Protein AF-A0A2R4SZ05-F1 (afdb_monomer)

Nearest PDB structures (foldseek):
  7f0z-assembly1_A  TM=4.004E-01  e=3.910E+00  Aspergillus novofumigatus
  5c0w-assembly1_C  TM=3.500E-01  e=2.616E+00  Saccharomyces cerevisiae S288C

Mean predicted aligned error: 3.42 Å

Structure (mmCIF, N/CA/C/O backbone):
data_AF-A0A2R4SZ05-F1
#
_entry.id   AF-A0A2R4SZ05-F1
#
loop_
_atom_site.group_PDB
_atom_site.id
_atom_site.type_symbol
_atom_site.label_atom_id
_atom_site.label_alt_id
_atom_site.label_comp_id
_atom_site.label_asym_id
_atom_site.label_entity_id
_atom_site.label_seq_id
_atom_site.pdbx_PDB_ins_code
_atom_site.Cartn_x
_atom_site.Cartn_y
_atom_site.Cartn_z
_atom_site.occupancy
_atom_site.B_iso_or_equiv
_atom_site.auth_seq_id
_atom_site.auth_comp_id
_atom_site.auth_asym_id
_atom_site.auth_atom_id
_atom_site.pdbx_PDB_model_num
ATOM 1 N N . MET A 1 1 ? -9.174 -6.049 -8.338 1.00 91.00 1 MET A N 1
ATOM 2 C CA . MET A 1 1 ? -8.042 -5.415 -9.053 1.00 91.00 1 MET A CA 1
ATOM 3 C C . MET A 1 1 ? -7.602 -6.321 -10.188 1.00 91.00 1 MET A C 1
ATOM 5 O O . MET A 1 1 ? -7.860 -7.514 -10.107 1.00 91.00 1 MET A O 1
ATOM 9 N N . ASN A 1 2 ? -6.962 -5.788 -11.232 1.00 93.12 2 ASN A N 1
ATOM 10 C CA . ASN A 1 2 ? -6.436 -6.621 -12.318 1.00 93.12 2 ASN A CA 1
ATOM 11 C C . ASN A 1 2 ? -5.048 -7.162 -11.928 1.00 93.12 2 ASN A C 1
ATOM 13 O O . ASN A 1 2 ? -4.038 -6.496 -12.149 1.00 93.12 2 ASN A O 1
ATOM 17 N N . GLY A 1 3 ? -5.025 -8.331 -11.285 1.00 94.38 3 GLY A N 1
ATOM 18 C CA . GLY A 1 3 ? -3.802 -8.963 -10.794 1.00 94.38 3 GLY A CA 1
ATOM 19 C C . GLY A 1 3 ? -2.952 -9.597 -11.895 1.00 94.38 3 GLY A C 1
ATOM 20 O O . GLY A 1 3 ? -1.743 -9.683 -11.736 1.00 94.38 3 GLY A O 1
ATOM 21 N N . GLU A 1 4 ? -3.551 -9.955 -13.030 1.00 93.94 4 GLU A N 1
ATOM 22 C CA . GLU A 1 4 ? -2.824 -10.410 -14.222 1.00 93.94 4 GLU A CA 1
ATOM 23 C C . GLU A 1 4 ? -1.960 -9.288 -14.819 1.00 93.94 4 GLU A C 1
ATOM 25 O O . GLU A 1 4 ? -0.782 -9.479 -15.112 1.00 93.94 4 GLU A O 1
ATOM 30 N N . LYS A 1 5 ? -2.523 -8.080 -14.953 1.00 94.00 5 LYS A N 1
ATOM 31 C CA . LYS A 1 5 ? -1.807 -6.919 -15.504 1.00 94.00 5 LYS A CA 1
ATOM 32 C C . LYS A 1 5 ? -0.838 -6.287 -14.503 1.00 94.00 5 LYS A C 1
ATOM 34 O O . LYS A 1 5 ? 0.198 -5.751 -14.901 1.00 94.00 5 LYS A O 1
ATOM 39 N N . PHE A 1 6 ? -1.174 -6.333 -13.214 1.00 95.88 6 PHE A N 1
ATOM 40 C CA . PHE A 1 6 ? -0.386 -5.728 -12.137 1.00 95.88 6 PHE A CA 1
ATOM 41 C C . PHE A 1 6 ? 0.009 -6.761 -11.068 1.00 95.88 6 PHE A C 1
ATOM 43 O O . PHE A 1 6 ? -0.393 -6.642 -9.902 1.00 95.88 6 PHE A O 1
ATOM 50 N N . PRO A 1 7 ? 0.792 -7.790 -11.448 1.00 96.00 7 PRO A N 1
ATOM 51 C CA . PRO A 1 7 ? 1.072 -8.928 -10.580 1.00 96.00 7 PRO A CA 1
ATOM 52 C C . PRO A 1 7 ? 1.919 -8.550 -9.369 1.00 96.00 7 PRO A C 1
ATOM 54 O O . PRO A 1 7 ? 1.814 -9.194 -8.334 1.00 96.00 7 PRO A O 1
ATOM 57 N N . GLY A 1 8 ? 2.713 -7.478 -9.440 1.00 96.75 8 GLY A N 1
ATOM 58 C CA . GLY A 1 8 ? 3.512 -7.029 -8.304 1.00 96.75 8 GLY A CA 1
ATOM 59 C C . GLY A 1 8 ? 2.683 -6.468 -7.149 1.00 96.75 8 GLY A C 1
ATOM 60 O O . GLY A 1 8 ? 2.926 -6.810 -5.992 1.00 96.75 8 GLY A O 1
ATOM 61 N N . ALA A 1 9 ? 1.672 -5.651 -7.459 1.00 97.31 9 ALA A N 1
ATOM 62 C CA . ALA A 1 9 ? 0.727 -5.157 -6.458 1.00 97.31 9 ALA A CA 1
ATOM 63 C C . ALA A 1 9 ? -0.150 -6.299 -5.910 1.00 97.31 9 ALA A C 1
ATOM 65 O O . ALA A 1 9 ? -0.395 -6.383 -4.707 1.00 97.31 9 ALA A O 1
ATOM 66 N N . ALA A 1 10 ? -0.564 -7.232 -6.775 1.00 97.69 10 ALA A N 1
ATOM 67 C CA . ALA A 1 10 ? -1.317 -8.409 -6.349 1.00 97.69 10 ALA A CA 1
ATOM 68 C C . ALA A 1 10 ? -0.495 -9.338 -5.438 1.00 97.69 10 ALA A C 1
ATOM 70 O O . ALA A 1 10 ? -1.004 -9.773 -4.406 1.00 97.69 10 ALA A O 1
ATOM 71 N N . ALA A 1 11 ? 0.781 -9.577 -5.754 1.00 98.00 11 ALA A N 1
ATOM 72 C CA . ALA A 1 11 ? 1.688 -10.370 -4.929 1.00 98.00 11 ALA A CA 1
ATOM 73 C C . ALA A 1 11 ? 1.876 -9.765 -3.532 1.00 98.00 11 ALA A C 1
ATOM 75 O O . ALA A 1 11 ? 1.951 -10.505 -2.552 1.00 98.00 11 ALA A O 1
ATOM 76 N N . HIS A 1 12 ? 1.913 -8.431 -3.417 1.00 98.25 12 HIS A N 1
ATOM 77 C CA . HIS A 1 12 ? 2.008 -7.749 -2.121 1.00 98.25 12 HIS A CA 1
ATOM 78 C C . HIS A 1 12 ? 0.798 -8.044 -1.231 1.00 98.25 12 HIS A C 1
ATOM 80 O O . HIS A 1 12 ? 0.953 -8.456 -0.083 1.00 98.25 12 HIS A O 1
ATOM 86 N N . ILE A 1 13 ? -0.411 -7.930 -1.782 1.00 97.81 13 ILE A N 1
ATOM 87 C CA . ILE A 1 13 ? -1.650 -8.253 -1.062 1.00 97.81 13 ILE A CA 1
ATOM 88 C C . ILE A 1 13 ? -1.732 -9.753 -0.755 1.00 97.81 13 ILE A C 1
ATOM 90 O O . ILE A 1 13 ? -2.092 -10.143 0.356 1.00 97.81 13 ILE A O 1
ATOM 94 N N . TRP A 1 14 ? -1.347 -10.606 -1.708 1.00 97.50 14 TRP A N 1
ATOM 95 C CA . TRP A 1 14 ? -1.318 -12.053 -1.509 1.00 97.50 14 TRP A CA 1
ATOM 96 C C . TRP A 1 14 ? -0.380 -12.452 -0.366 1.00 97.50 14 TRP A C 1
ATOM 98 O O . TRP A 1 14 ? -0.763 -13.279 0.463 1.00 97.50 14 TRP A O 1
ATOM 108 N N . LEU A 1 15 ? 0.809 -11.844 -0.281 1.00 97.81 15 LEU A N 1
ATOM 109 C CA . LEU A 1 15 ? 1.754 -12.057 0.816 1.00 97.81 15 LEU A CA 1
ATOM 110 C C . LEU A 1 15 ? 1.116 -11.689 2.158 1.00 97.81 15 LEU A C 1
ATOM 112 O O . LEU A 1 15 ? 1.226 -12.454 3.116 1.00 97.81 15 LEU A O 1
ATOM 116 N N . MET A 1 16 ? 0.396 -10.569 2.225 1.00 98.06 16 MET A N 1
ATOM 117 C CA . MET A 1 16 ? -0.294 -10.179 3.453 1.00 98.06 16 MET A CA 1
ATOM 118 C C . MET A 1 16 ? -1.350 -11.208 3.862 1.00 98.06 16 MET A C 1
ATOM 120 O O . MET A 1 16 ? -1.372 -11.629 5.015 1.00 98.06 16 MET A O 1
ATOM 124 N N . TRP A 1 17 ? -2.178 -11.686 2.935 1.00 97.00 17 TRP A N 1
ATOM 125 C CA . TRP A 1 17 ? -3.199 -12.687 3.261 1.00 97.00 17 TRP A CA 1
ATOM 126 C C . TRP A 1 17 ? -2.628 -14.054 3.636 1.00 97.00 17 TRP A C 1
ATOM 128 O O . TRP A 1 17 ? -3.115 -14.673 4.575 1.00 97.00 17 TRP A O 1
ATOM 138 N N . ASN A 1 18 ? -1.616 -14.538 2.915 1.00 95.62 18 ASN A N 1
ATOM 139 C CA . ASN A 1 18 ? -1.196 -15.941 3.003 1.00 95.62 18 ASN A CA 1
ATOM 140 C C . ASN A 1 18 ? 0.024 -16.157 3.897 1.00 95.62 18 ASN A C 1
ATOM 142 O O . ASN A 1 18 ? 0.171 -17.228 4.480 1.00 95.62 18 ASN A O 1
ATOM 146 N N . LYS A 1 19 ? 0.915 -15.165 4.004 1.00 95.69 19 LYS A N 1
ATOM 147 C CA . LYS A 1 19 ? 2.105 -15.248 4.859 1.00 95.69 19 LYS A CA 1
ATOM 148 C C . LYS A 1 19 ? 1.927 -14.520 6.180 1.00 95.69 19 LYS A C 1
ATOM 150 O O . LYS A 1 19 ? 2.267 -15.093 7.206 1.00 95.69 19 LYS A O 1
ATOM 155 N N . ALA A 1 20 ? 1.375 -13.309 6.160 1.00 96.50 20 ALA A N 1
ATOM 156 C CA . ALA A 1 20 ? 1.124 -12.537 7.381 1.00 96.50 20 ALA A CA 1
ATOM 157 C C . ALA A 1 20 ? -0.226 -12.864 8.047 1.00 96.50 20 ALA A C 1
ATOM 159 O O . ALA A 1 20 ? -0.588 -12.237 9.037 1.00 96.50 20 ALA A O 1
ATOM 160 N N . ASN A 1 21 ? -1.000 -13.802 7.481 1.00 95.50 21 ASN A N 1
ATOM 161 C CA . ASN A 1 21 ? -2.351 -14.153 7.933 1.00 95.50 21 ASN A CA 1
ATOM 162 C C . ASN A 1 21 ? -3.245 -12.915 8.161 1.00 95.50 21 ASN A C 1
ATOM 164 O O . ASN A 1 21 ? -4.044 -12.854 9.098 1.00 95.50 21 ASN A O 1
ATOM 168 N N . PHE A 1 22 ? -3.068 -11.885 7.329 1.00 96.25 22 PHE A N 1
ATOM 169 C CA . PHE A 1 22 ? -3.759 -10.619 7.497 1.00 96.25 22 PHE A CA 1
ATOM 170 C C . PHE A 1 22 ? -5.248 -10.819 7.199 1.00 96.25 22 PHE A C 1
ATOM 172 O O . PHE A 1 22 ? -5.601 -11.191 6.075 1.00 96.25 22 PHE A O 1
ATOM 179 N N . PRO A 1 23 ? -6.151 -10.566 8.161 1.00 95.44 23 PRO A N 1
ATOM 180 C CA . PRO A 1 23 ? -7.503 -11.092 8.068 1.00 95.44 23 PRO A CA 1
ATOM 181 C C . PRO A 1 23 ? -8.409 -10.266 7.157 1.00 95.44 23 PRO A C 1
ATOM 183 O O . PRO A 1 23 ? -9.526 -10.696 6.910 1.00 95.44 23 PRO A O 1
ATOM 186 N N . TYR A 1 24 ? -7.992 -9.094 6.672 1.00 97.31 24 TYR A N 1
ATOM 187 C CA . TYR A 1 24 ? -8.892 -8.166 5.985 1.00 97.31 24 TYR A CA 1
ATOM 188 C C . TYR A 1 24 ? -8.734 -8.143 4.460 1.00 97.31 24 TYR A C 1
ATOM 190 O O . TYR A 1 24 ? -7.635 -8.255 3.921 1.00 97.31 24 TYR A O 1
ATOM 198 N N . GLY A 1 25 ? -9.845 -7.934 3.757 1.00 95.88 25 GLY A N 1
ATOM 199 C CA . GLY A 1 25 ? -9.920 -7.739 2.309 1.00 95.88 25 GLY A CA 1
ATOM 200 C C . GLY A 1 25 ? -10.029 -9.022 1.486 1.00 95.88 25 GLY A C 1
ATOM 201 O O . GLY A 1 25 ? -10.395 -8.933 0.316 1.00 95.88 25 GLY A O 1
ATOM 202 N N . ASN A 1 26 ? -9.790 -10.201 2.072 1.00 95.06 26 ASN A N 1
ATOM 203 C CA . ASN A 1 26 ? -9.899 -11.489 1.382 1.00 95.06 26 ASN A CA 1
ATOM 204 C C . ASN A 1 26 ? -11.282 -12.131 1.568 1.00 95.06 26 ASN A C 1
ATOM 206 O O . ASN A 1 26 ? -11.579 -12.670 2.634 1.00 95.06 26 ASN A O 1
ATOM 210 N N . LYS A 1 27 ? -12.100 -12.168 0.509 1.00 92.25 27 LYS A N 1
ATOM 211 C CA . LYS A 1 27 ? -13.442 -12.783 0.553 1.00 92.25 27 LYS A CA 1
ATOM 212 C C . LYS A 1 27 ? -13.407 -14.278 0.910 1.00 92.25 27 LYS A C 1
ATOM 214 O O . LYS A 1 27 ? -14.388 -14.816 1.417 1.00 92.25 27 LYS A O 1
ATOM 219 N N . LYS A 1 28 ? -12.288 -14.962 0.655 1.00 87.50 28 LYS A N 1
ATOM 220 C CA . LYS A 1 28 ? -12.090 -16.384 0.963 1.00 87.50 28 LYS A CA 1
ATOM 221 C C . LYS A 1 28 ? -11.502 -16.549 2.368 1.00 87.50 28 LYS A C 1
ATOM 223 O O . LYS A 1 28 ? -10.315 -16.817 2.514 1.00 87.50 28 LYS A O 1
ATOM 228 N N . GLY A 1 29 ? -12.344 -16.391 3.388 1.00 79.31 29 GLY A N 1
ATOM 229 C CA . GLY A 1 29 ? -11.991 -16.693 4.784 1.00 79.31 29 GLY A CA 1
ATOM 230 C C . GLY A 1 29 ? -11.478 -15.514 5.616 1.00 79.31 29 GLY A C 1
ATOM 231 O O . GLY A 1 29 ? -11.027 -15.726 6.737 1.00 79.31 29 GLY A O 1
ATOM 232 N N . GLY A 1 30 ? -11.550 -14.288 5.093 1.00 91.75 30 GLY A N 1
ATOM 233 C CA . GLY A 1 30 ? -11.226 -13.067 5.827 1.00 91.75 30 GLY A CA 1
ATOM 234 C C . GLY A 1 30 ? -12.452 -12.278 6.297 1.00 91.75 30 GLY A C 1
ATOM 235 O O . GLY A 1 30 ? -13.586 -12.755 6.308 1.00 91.75 30 GLY A O 1
ATOM 236 N N . LYS A 1 31 ? -12.193 -11.028 6.665 1.00 96.62 31 LYS A N 1
ATOM 237 C CA . LYS A 1 31 ? -13.124 -9.950 7.003 1.00 96.62 31 LYS A CA 1
ATOM 238 C C . LYS A 1 31 ? -13.046 -8.871 5.915 1.00 96.62 31 LYS A C 1
ATOM 240 O O . LYS A 1 31 ? -11.990 -8.729 5.293 1.00 96.62 31 LYS A O 1
ATOM 245 N N . PRO A 1 32 ? -14.111 -8.110 5.648 1.00 97.50 32 PRO A N 1
ATOM 246 C CA . PRO A 1 32 ? -14.054 -7.048 4.649 1.00 97.50 32 PRO A CA 1
ATOM 247 C C . PRO A 1 32 ? -13.112 -5.922 5.086 1.00 97.50 32 PRO A C 1
ATOM 249 O O . PRO A 1 32 ? -12.825 -5.754 6.269 1.00 97.50 32 PRO A O 1
ATOM 252 N N . LEU A 1 33 ? -12.621 -5.146 4.123 1.00 97.69 33 LEU A N 1
ATOM 253 C CA . LEU A 1 33 ? -12.103 -3.811 4.414 1.00 97.69 33 LEU A CA 1
ATOM 254 C C . LEU A 1 33 ? -13.285 -2.857 4.544 1.00 97.69 33 LEU A C 1
ATOM 256 O O . LEU A 1 33 ? -14.237 -2.968 3.784 1.00 97.69 33 LEU A O 1
ATOM 260 N N . THR A 1 34 ? -13.184 -1.878 5.429 1.00 97.19 34 THR A N 1
ATOM 261 C CA . THR A 1 34 ? -14.238 -0.887 5.649 1.00 97.19 34 THR A CA 1
ATOM 262 C C . THR A 1 34 ? -13.808 0.442 5.048 1.00 97.19 34 THR A C 1
ATOM 264 O O . THR A 1 34 ? -12.706 0.935 5.3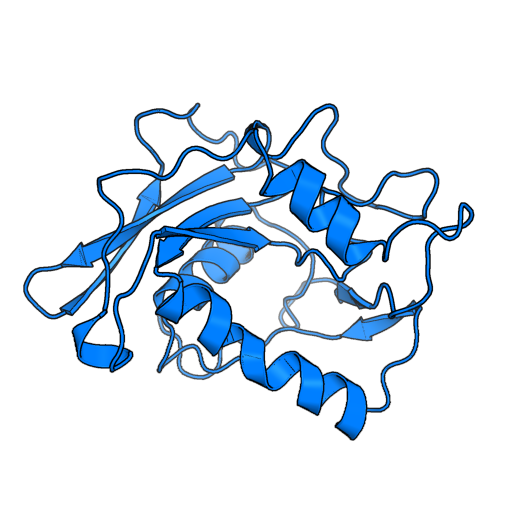17 1.00 97.19 34 THR A O 1
ATOM 267 N N . TYR A 1 35 ? -14.644 1.013 4.187 1.00 96.00 35 TYR A N 1
ATOM 268 C CA . TYR A 1 35 ? -14.341 2.221 3.436 1.00 96.00 35 TYR A CA 1
ATOM 269 C C . TYR A 1 35 ? -14.301 3.445 4.351 1.00 96.00 35 TYR A C 1
ATOM 271 O O . TYR A 1 35 ? -15.284 3.806 4.990 1.00 96.00 35 TYR A O 1
ATOM 279 N N . LEU A 1 36 ? -13.156 4.133 4.372 1.00 92.56 36 LEU A N 1
ATOM 280 C CA . LEU A 1 36 ? -12.953 5.320 5.212 1.00 92.56 36 LEU A CA 1
ATOM 281 C C . LEU A 1 36 ? -13.721 6.552 4.695 1.00 92.56 36 LEU A C 1
ATOM 283 O O . LEU A 1 36 ? -13.861 7.557 5.390 1.00 92.56 36 LEU A O 1
ATOM 287 N N . GLY A 1 37 ? -14.230 6.490 3.461 1.00 87.94 37 GLY A N 1
ATOM 288 C CA . GLY A 1 37 ? -14.924 7.605 2.836 1.00 87.94 37 GLY A CA 1
ATOM 289 C C . GLY A 1 37 ? -13.987 8.703 2.330 1.00 87.94 37 GLY A C 1
ATOM 290 O O . GLY A 1 37 ? -12.764 8.588 2.297 1.00 87.94 37 GLY A O 1
ATOM 291 N N . ASN A 1 38 ? -14.585 9.808 1.888 1.00 79.56 38 ASN A N 1
ATOM 292 C CA . ASN A 1 38 ? -13.862 11.007 1.451 1.00 79.56 38 ASN A CA 1
ATOM 293 C C . ASN A 1 38 ? -14.105 12.214 2.374 1.00 79.56 38 ASN A C 1
ATOM 295 O O . ASN A 1 38 ? -13.745 13.332 1.992 1.00 79.56 38 ASN A O 1
ATOM 299 N N . LYS A 1 39 ? -14.723 12.012 3.549 1.00 71.50 39 LYS A N 1
ATOM 300 C CA . LYS A 1 39 ? -14.945 13.093 4.519 1.00 71.50 39 LYS A CA 1
ATOM 301 C C . LYS A 1 39 ? -13.604 13.617 5.023 1.00 71.50 39 LYS A C 1
ATOM 303 O O . LYS A 1 39 ? -12.645 12.861 5.127 1.00 71.50 39 LYS A O 1
ATOM 308 N N . MET A 1 40 ? -13.532 14.918 5.280 1.00 71.62 40 MET A N 1
ATOM 309 C CA . MET A 1 40 ? -12.360 15.520 5.913 1.00 71.62 40 MET A CA 1
ATOM 310 C C . MET A 1 40 ? -12.254 15.034 7.361 1.00 71.62 40 MET A C 1
ATOM 312 O O . MET A 1 40 ? -13.266 14.674 7.965 1.00 71.62 40 MET A O 1
ATOM 316 N N . ASN A 1 41 ? -11.042 15.036 7.912 1.00 66.75 41 ASN A N 1
ATOM 317 C CA . ASN A 1 41 ? -10.855 14.844 9.346 1.00 66.75 41 ASN A CA 1
ATOM 318 C C . ASN A 1 41 ? -11.601 15.915 10.150 1.00 66.75 41 ASN A C 1
ATOM 320 O O . ASN A 1 41 ? -11.975 16.960 9.616 1.00 66.75 41 ASN A O 1
ATOM 324 N N . LEU A 1 42 ? -11.772 15.664 11.450 1.00 64.81 42 LEU A N 1
ATOM 325 C CA . LEU A 1 42 ? -12.455 16.576 12.375 1.00 64.81 42 LEU A CA 1
ATOM 326 C C . LEU A 1 42 ? -11.837 17.986 12.406 1.00 64.81 42 LEU A C 1
ATOM 328 O O . LEU A 1 42 ? -12.552 18.952 12.644 1.00 64.81 42 LEU A O 1
ATOM 332 N N . ASP A 1 43 ? -10.536 18.110 12.134 1.00 70.44 43 ASP A N 1
ATOM 333 C CA . ASP A 1 43 ? -9.824 19.392 12.064 1.00 70.44 43 ASP A CA 1
ATOM 334 C C . ASP A 1 43 ? -10.002 20.130 10.719 1.00 70.44 43 ASP A C 1
ATOM 336 O O . ASP A 1 43 ? -9.558 21.266 10.566 1.00 70.44 43 ASP A O 1
ATOM 340 N N . GLY A 1 44 ? -10.633 19.491 9.728 1.00 68.75 44 GLY A N 1
ATOM 341 C CA . GLY A 1 44 ? -10.899 20.044 8.403 1.00 68.75 44 GLY A CA 1
ATOM 342 C C . GLY A 1 44 ? -9.669 20.242 7.511 1.00 68.75 44 GLY A C 1
ATOM 343 O O . GLY A 1 44 ? -9.821 20.749 6.400 1.00 68.75 44 GLY A O 1
ATOM 344 N N . THR A 1 45 ? -8.462 19.852 7.935 1.00 74.50 45 THR A N 1
ATOM 345 C CA . THR A 1 45 ? -7.226 20.235 7.225 1.00 74.50 45 THR A CA 1
ATOM 346 C C . THR A 1 45 ? -6.846 19.253 6.123 1.00 74.50 45 THR A C 1
ATOM 348 O O . THR A 1 45 ? -6.333 19.645 5.070 1.00 74.50 45 THR A O 1
ATOM 351 N N . LYS A 1 46 ? -7.103 17.958 6.338 1.00 79.25 46 LYS A N 1
ATOM 352 C CA . LYS A 1 46 ? -6.731 16.880 5.415 1.00 79.25 46 LYS A CA 1
ATOM 353 C C . LYS A 1 46 ? -7.818 15.818 5.323 1.00 79.25 46 LYS A C 1
ATOM 355 O O . LYS A 1 46 ? -8.639 15.633 6.219 1.00 79.25 46 LYS A O 1
ATOM 360 N N . LYS A 1 47 ? -7.810 15.095 4.201 1.00 86.50 47 LYS A N 1
ATOM 361 C CA . LYS A 1 47 ? -8.569 13.848 4.075 1.00 86.50 47 LYS A CA 1
ATOM 362 C C . LYS A 1 47 ? -7.851 12.764 4.894 1.00 86.50 47 LYS A C 1
ATOM 364 O O . LYS A 1 47 ? -6.633 12.652 4.727 1.00 86.50 47 LYS A O 1
ATOM 369 N N . PRO A 1 48 ? -8.568 11.913 5.647 1.00 87.94 48 PRO A N 1
ATOM 370 C CA . PRO A 1 48 ? -7.993 10.815 6.423 1.00 87.94 48 PRO A CA 1
ATOM 371 C C . PRO A 1 48 ? -7.030 9.952 5.598 1.00 87.94 48 PRO A C 1
ATOM 373 O O . PRO A 1 48 ? -5.901 9.690 6.002 1.00 87.94 48 PRO A O 1
ATOM 376 N N . LYS A 1 49 ? -7.409 9.615 4.354 1.00 91.56 49 LYS A N 1
ATOM 377 C CA . LYS A 1 49 ? -6.541 8.852 3.444 1.00 91.56 49 LYS A CA 1
ATOM 378 C C . LYS A 1 49 ? -5.185 9.521 3.196 1.00 91.56 49 LYS A C 1
ATOM 380 O O . LYS A 1 49 ? -4.182 8.835 3.052 1.00 91.56 49 LYS A O 1
ATOM 385 N N . THR A 1 50 ? -5.136 10.851 3.121 1.00 92.38 50 THR A N 1
ATOM 386 C CA . THR A 1 50 ? -3.892 11.595 2.885 1.00 92.38 50 THR A CA 1
ATOM 387 C C . THR A 1 50 ? -2.986 11.527 4.109 1.00 92.38 50 THR A C 1
ATOM 389 O O . THR A 1 50 ? -1.768 11.410 3.966 1.00 92.38 50 THR A O 1
ATOM 392 N N . GLU A 1 51 ? -3.558 11.563 5.309 1.00 92.38 51 GLU A N 1
ATOM 393 C CA . GLU A 1 51 ? -2.802 11.382 6.548 1.00 92.38 51 GLU A CA 1
ATOM 394 C C . GLU A 1 51 ? -2.287 9.961 6.697 1.00 92.38 51 GLU A C 1
ATOM 396 O O . GLU A 1 51 ? -1.105 9.778 6.980 1.00 92.38 51 GLU A O 1
ATOM 401 N N . ASN A 1 52 ? -3.125 8.971 6.389 1.00 95.19 52 ASN A N 1
ATOM 402 C CA . ASN A 1 52 ? -2.730 7.571 6.376 1.00 95.19 52 ASN A CA 1
ATOM 403 C C . ASN A 1 52 ? -1.539 7.352 5.433 1.00 95.19 52 ASN A C 1
ATOM 405 O O . ASN A 1 52 ? -0.489 6.863 5.859 1.00 95.19 52 ASN A O 1
ATOM 409 N N . ARG A 1 53 ? -1.641 7.859 4.191 1.00 95.31 53 ARG A N 1
ATOM 410 C CA . ARG A 1 53 ? -0.527 7.872 3.229 1.00 95.31 53 ARG A CA 1
ATOM 411 C C . ARG A 1 53 ? 0.709 8.573 3.778 1.00 95.31 53 ARG A C 1
ATOM 413 O O . ARG A 1 53 ? 1.814 8.089 3.573 1.00 95.31 53 ARG A O 1
ATOM 420 N N . SER A 1 54 ? 0.554 9.699 4.468 1.00 95.56 54 SER A N 1
ATOM 421 C CA . SER A 1 54 ? 1.693 10.441 5.023 1.00 95.56 54 SER A CA 1
ATOM 422 C C . SER A 1 54 ? 2.376 9.673 6.159 1.00 95.56 54 SER A C 1
ATOM 424 O O . SER A 1 54 ? 3.602 9.660 6.239 1.00 95.56 54 SER A O 1
ATOM 426 N N . LYS A 1 55 ? 1.609 8.986 7.011 1.00 96.75 55 LYS A N 1
ATOM 427 C CA . LYS A 1 55 ? 2.140 8.212 8.139 1.00 96.75 55 LYS A CA 1
ATOM 428 C C . LYS A 1 55 ? 2.864 6.945 7.675 1.00 96.75 55 LYS A C 1
ATOM 430 O O . LYS A 1 55 ? 3.941 6.622 8.183 1.00 96.75 55 LYS A O 1
ATOM 435 N N . ILE A 1 56 ? 2.314 6.248 6.682 1.00 98.00 56 ILE A N 1
ATOM 436 C CA . ILE A 1 56 ? 2.876 4.983 6.193 1.00 98.00 56 ILE A CA 1
ATOM 437 C C . ILE A 1 56 ? 3.917 5.195 5.093 1.00 98.00 56 ILE A C 1
ATOM 439 O O . ILE A 1 56 ? 5.006 4.628 5.159 1.00 98.00 56 ILE A O 1
ATOM 443 N N . CYS A 1 57 ? 3.618 6.046 4.118 1.00 97.38 57 CYS A N 1
ATOM 444 C CA . CYS A 1 57 ? 4.398 6.242 2.896 1.00 97.38 57 CYS A CA 1
ATOM 445 C C . CYS A 1 57 ? 5.066 7.624 2.782 1.00 97.38 57 CYS A C 1
ATOM 447 O O . CYS A 1 57 ? 5.623 7.936 1.731 1.00 97.38 57 CYS A O 1
ATOM 449 N N . GLY A 1 58 ? 5.000 8.463 3.821 1.00 95.19 58 GLY A N 1
ATOM 450 C CA . GLY A 1 58 ? 5.626 9.787 3.830 1.00 95.19 58 GLY A CA 1
ATOM 451 C C . GLY A 1 58 ? 7.135 9.740 4.071 1.00 95.19 58 GLY A C 1
ATOM 452 O O . GLY A 1 58 ? 7.843 8.888 3.543 1.00 95.19 58 GLY A O 1
ATOM 453 N N . SER A 1 59 ? 7.648 10.649 4.900 1.00 93.81 59 SER A N 1
ATOM 454 C CA . SER A 1 59 ? 9.096 10.848 5.097 1.00 93.81 59 SER A CA 1
ATOM 455 C C . SER A 1 59 ? 9.856 9.622 5.621 1.00 93.81 59 SER A C 1
ATOM 457 O O . SER A 1 59 ? 11.070 9.541 5.464 1.00 93.81 59 SER A O 1
ATOM 459 N N . SER A 1 60 ? 9.163 8.654 6.230 1.00 94.38 60 SER A N 1
ATOM 460 C CA . SER A 1 60 ? 9.769 7.405 6.710 1.00 94.38 60 SER A CA 1
ATOM 461 C C . SER A 1 60 ? 9.995 6.356 5.614 1.00 94.38 60 SER A C 1
ATOM 463 O O . SER A 1 60 ? 10.647 5.340 5.877 1.00 94.38 60 SER A O 1
ATOM 465 N N . PHE A 1 61 ? 9.432 6.554 4.419 1.00 97.25 61 PHE A N 1
ATOM 466 C CA . PHE A 1 61 ? 9.607 5.657 3.287 1.00 97.25 61 PHE A CA 1
ATOM 467 C C . PHE A 1 61 ? 10.882 6.007 2.518 1.00 97.25 61 PHE A C 1
ATOM 469 O O . PHE A 1 61 ? 11.006 7.075 1.919 1.00 97.25 61 PHE A O 1
ATOM 476 N N . THR A 1 62 ? 11.808 5.054 2.477 1.00 95.44 62 THR A N 1
ATOM 477 C CA . THR A 1 62 ? 13.008 5.139 1.643 1.00 95.44 62 THR A CA 1
ATOM 478 C C . THR A 1 62 ? 12.786 4.339 0.368 1.00 95.44 62 THR A C 1
ATOM 480 O O . THR A 1 62 ? 12.529 3.136 0.442 1.00 95.44 62 THR A O 1
ATOM 483 N N . LYS A 1 63 ? 12.928 4.981 -0.795 1.00 97.06 63 LYS A N 1
ATOM 484 C CA . LYS A 1 63 ? 12.906 4.308 -2.103 1.00 97.06 63 LYS A CA 1
ATOM 485 C C . LYS A 1 63 ? 14.039 3.281 -2.172 1.00 97.06 63 LYS A C 1
ATOM 487 O O . LYS A 1 63 ? 15.194 3.644 -1.964 1.00 97.06 63 LYS A O 1
ATOM 492 N N . TYR A 1 64 ? 13.724 2.020 -2.462 1.00 98.12 64 TYR A N 1
ATOM 493 C CA . TYR A 1 64 ? 14.736 0.966 -2.518 1.00 98.12 64 TYR A CA 1
ATOM 494 C C . TYR A 1 64 ? 15.301 0.814 -3.934 1.00 98.12 64 TYR A C 1
ATOM 496 O O . TYR A 1 64 ? 14.551 0.519 -4.862 1.00 98.12 64 TYR A O 1
ATOM 504 N N . ALA A 1 65 ? 16.615 0.981 -4.109 1.00 96.69 65 ALA A N 1
ATOM 505 C CA . ALA A 1 65 ? 17.262 1.019 -5.427 1.00 96.69 65 ALA A CA 1
ATOM 506 C C . ALA A 1 65 ? 17.089 -0.268 -6.260 1.00 96.69 65 ALA A C 1
ATOM 508 O O . ALA A 1 65 ? 17.100 -0.201 -7.483 1.00 96.69 65 ALA A O 1
ATOM 509 N N . GLY A 1 66 ? 16.870 -1.423 -5.620 1.00 96.75 66 GLY A N 1
ATOM 510 C CA . GLY A 1 66 ? 16.581 -2.687 -6.312 1.00 96.75 66 GLY A CA 1
ATOM 511 C C . GLY A 1 66 ? 15.160 -2.803 -6.881 1.00 96.75 66 GLY A C 1
ATOM 512 O O . GLY A 1 66 ? 14.806 -3.844 -7.431 1.00 96.75 66 GLY A O 1
ATOM 513 N N . THR A 1 67 ? 14.326 -1.769 -6.731 1.00 98.31 67 THR A N 1
ATOM 514 C CA . THR A 1 67 ? 12.951 -1.755 -7.247 1.00 98.31 67 THR A CA 1
ATOM 515 C C . THR A 1 67 ? 12.944 -1.665 -8.771 1.00 98.31 67 THR A C 1
ATOM 517 O O . THR A 1 67 ? 13.518 -0.742 -9.346 1.00 98.31 67 THR A O 1
ATOM 520 N N . GLY A 1 68 ? 12.244 -2.589 -9.427 1.00 97.31 68 GLY A N 1
ATOM 521 C CA . GLY A 1 68 ? 12.063 -2.586 -10.874 1.00 97.31 68 GLY A CA 1
ATOM 522 C C . GLY A 1 68 ? 11.157 -1.448 -11.347 1.00 97.31 68 GLY A C 1
ATOM 523 O O . GLY A 1 68 ? 10.082 -1.233 -10.786 1.00 97.31 68 GLY A O 1
ATOM 524 N N . LEU A 1 69 ? 11.584 -0.751 -12.402 1.00 97.00 69 LEU A N 1
ATOM 525 C CA . LEU A 1 69 ? 10.818 0.290 -13.093 1.00 97.00 69 LEU A CA 1
ATOM 526 C C . LEU A 1 69 ? 10.312 -0.209 -14.452 1.00 97.00 69 LEU A C 1
ATOM 528 O O . LEU A 1 69 ? 10.874 -1.131 -15.047 1.00 97.00 69 LEU A O 1
ATOM 532 N N . PHE A 1 70 ? 9.242 0.414 -14.935 1.00 95.12 70 PHE A N 1
ATOM 533 C CA . PHE A 1 70 ? 8.483 0.018 -16.118 1.00 95.12 70 PHE A CA 1
ATOM 534 C C . PHE A 1 70 ? 8.133 1.222 -17.000 1.00 95.12 70 PHE A C 1
ATOM 536 O O . PHE A 1 70 ? 7.013 1.329 -17.500 1.00 95.12 70 PHE A O 1
ATOM 543 N N . SER A 1 71 ? 9.084 2.141 -17.203 1.00 94.94 71 SER A N 1
ATOM 544 C CA . SER A 1 71 ? 8.894 3.311 -18.079 1.00 94.94 71 SER A CA 1
ATOM 545 C C . SER A 1 71 ? 8.445 2.917 -19.494 1.00 94.94 71 SER A C 1
ATOM 547 O O . SER A 1 71 ? 7.589 3.574 -20.081 1.00 94.94 71 SER A O 1
ATOM 549 N N . ASP A 1 72 ? 8.966 1.798 -20.005 1.00 92.94 72 ASP A N 1
ATOM 550 C CA . ASP A 1 72 ? 8.590 1.176 -21.280 1.00 92.94 72 ASP A CA 1
ATOM 551 C C . ASP A 1 72 ? 7.114 0.752 -21.335 1.00 92.94 72 ASP A C 1
ATOM 553 O O . ASP A 1 72 ? 6.488 0.859 -22.385 1.00 92.94 72 ASP A O 1
ATOM 557 N N . LYS A 1 73 ? 6.537 0.308 -20.210 1.00 88.69 73 LYS A N 1
ATOM 558 C CA . LYS A 1 73 ? 5.120 -0.088 -20.127 1.00 88.69 73 LYS A CA 1
ATOM 559 C C . LYS A 1 73 ? 4.202 1.069 -19.733 1.00 88.69 73 LYS A C 1
ATOM 561 O O . LYS A 1 73 ? 3.004 1.008 -20.002 1.00 88.69 73 LYS A O 1
ATOM 566 N N . TRP A 1 74 ? 4.732 2.112 -19.094 1.00 89.56 74 TRP A N 1
ATOM 567 C CA . TRP A 1 74 ? 3.953 3.300 -18.752 1.00 89.56 74 TRP A CA 1
ATOM 568 C C . TRP A 1 74 ? 3.717 4.185 -19.978 1.00 89.56 74 TRP A C 1
ATOM 570 O O . TRP A 1 74 ? 2.611 4.683 -20.171 1.00 89.56 74 TRP A O 1
ATOM 580 N N . GLY A 1 75 ? 4.750 4.402 -20.795 1.00 89.06 75 GLY A N 1
ATOM 581 C CA . GLY A 1 75 ? 4.751 5.470 -21.801 1.00 89.06 75 GLY A CA 1
ATOM 582 C C . GLY A 1 75 ? 5.141 6.841 -21.227 1.00 89.06 75 GLY A C 1
ATOM 583 O O . GLY A 1 75 ? 4.941 7.863 -21.873 1.00 89.06 75 GLY A O 1
ATOM 584 N N . THR A 1 76 ? 5.693 6.869 -20.010 1.00 92.75 76 THR A N 1
ATOM 585 C CA . THR A 1 76 ? 6.349 8.031 -19.389 1.00 92.75 76 THR A CA 1
ATOM 586 C C . THR A 1 76 ? 7.463 7.554 -18.458 1.00 92.75 76 TH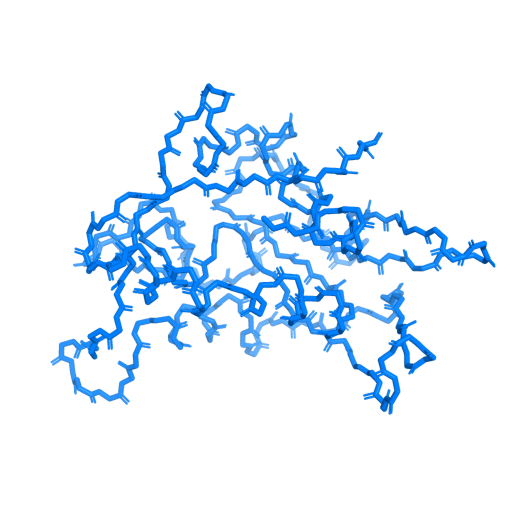R A C 1
ATOM 588 O O . THR A 1 76 ? 7.584 6.356 -18.191 1.00 92.75 76 THR A O 1
ATOM 591 N N . THR A 1 77 ? 8.269 8.479 -17.943 1.00 95.88 77 THR A N 1
ATOM 592 C CA . THR A 1 77 ? 9.294 8.168 -16.944 1.00 95.88 77 THR A CA 1
ATOM 593 C C . THR A 1 77 ? 8.644 7.640 -15.667 1.00 95.88 77 THR A C 1
ATOM 595 O O . THR A 1 77 ? 7.953 8.369 -14.954 1.00 95.88 77 THR A O 1
ATOM 598 N N . ASP A 1 78 ? 8.882 6.364 -15.374 1.00 96.62 78 ASP A N 1
ATOM 599 C CA . ASP A 1 78 ? 8.443 5.714 -14.146 1.00 96.62 78 ASP A CA 1
ATOM 600 C C . ASP A 1 78 ? 9.344 6.102 -12.961 1.00 96.62 78 ASP A C 1
ATOM 602 O O . ASP A 1 78 ? 10.475 6.569 -13.118 1.00 96.62 78 ASP A O 1
ATOM 606 N N . ALA A 1 79 ? 8.840 5.908 -11.747 1.00 97.06 79 ALA A N 1
ATOM 607 C CA . ALA A 1 79 ? 9.540 6.221 -10.513 1.00 97.06 79 ALA A CA 1
ATOM 608 C C . ALA A 1 79 ? 9.185 5.223 -9.411 1.00 97.06 79 ALA A C 1
ATOM 610 O O . ALA A 1 79 ? 8.121 4.613 -9.415 1.00 97.06 79 ALA A O 1
ATOM 611 N N . ILE A 1 80 ? 10.057 5.095 -8.413 1.00 98.25 80 ILE A N 1
ATOM 612 C CA . ILE A 1 80 ? 9.767 4.279 -7.231 1.00 98.25 80 ILE A CA 1
ATOM 613 C C . ILE A 1 80 ? 8.680 4.960 -6.394 1.00 98.25 80 ILE A C 1
ATO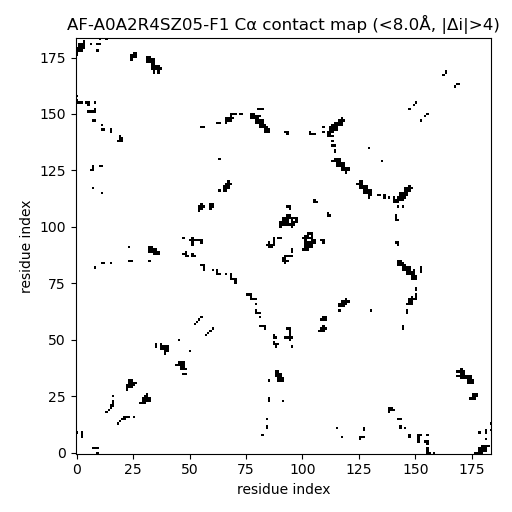M 615 O O . ILE A 1 80 ? 8.791 6.143 -6.053 1.00 98.25 80 ILE A O 1
ATOM 619 N N . SER A 1 81 ? 7.669 4.182 -6.022 1.00 97.44 81 SER A N 1
ATOM 620 C CA . SER A 1 81 ? 6.546 4.564 -5.172 1.00 97.44 81 SER A CA 1
ATOM 621 C C . SER A 1 81 ? 6.423 3.646 -3.955 1.00 97.44 81 SER A C 1
ATOM 623 O O . SER A 1 81 ? 7.023 2.571 -3.900 1.00 97.44 81 SER A O 1
ATOM 625 N N . CYS A 1 82 ? 5.626 4.089 -2.985 1.00 98.12 82 CYS A N 1
ATOM 626 C CA . CYS A 1 82 ? 5.260 3.317 -1.807 1.00 98.12 82 CYS A CA 1
ATOM 627 C C . CYS A 1 82 ? 3.846 2.763 -1.965 1.00 98.12 82 CYS A C 1
ATOM 629 O O . CYS A 1 82 ? 2.881 3.530 -2.080 1.00 98.12 82 CYS A O 1
ATOM 631 N N . ASP A 1 83 ? 3.724 1.447 -1.972 1.00 97.56 83 ASP A N 1
ATOM 632 C CA . ASP A 1 83 ? 2.452 0.742 -1.867 1.00 97.56 83 ASP A CA 1
ATOM 633 C C . ASP A 1 83 ? 2.220 0.284 -0.425 1.00 97.56 83 ASP A C 1
ATOM 635 O O . ASP A 1 83 ? 3.176 0.023 0.312 1.00 97.56 83 ASP A O 1
ATOM 639 N N . GLU A 1 84 ? 0.959 0.219 -0.006 1.00 96.94 84 GLU A N 1
ATOM 640 C CA . GLU A 1 84 ? 0.599 -0.187 1.350 1.00 96.94 84 GLU A CA 1
ATOM 641 C C . GLU A 1 84 ? -0.655 -1.064 1.367 1.00 96.94 84 GLU A C 1
ATOM 643 O O . GLU A 1 84 ? -1.622 -0.824 0.640 1.00 96.94 84 GLU A O 1
ATOM 648 N N . PHE A 1 85 ? -0.659 -2.046 2.264 1.00 97.88 85 PHE A N 1
ATOM 649 C CA . PHE A 1 85 ? -1.830 -2.858 2.547 1.00 97.88 85 PHE A CA 1
ATOM 650 C C . PHE A 1 85 ? -1.970 -3.084 4.063 1.00 97.88 85 PHE A C 1
ATOM 652 O O . PHE A 1 85 ? -0.998 -3.453 4.712 1.00 97.88 85 PHE A O 1
ATOM 659 N N . ALA A 1 86 ? -3.135 -2.889 4.683 1.00 96.88 86 ALA A N 1
ATOM 660 C CA . ALA A 1 86 ? -4.388 -2.420 4.084 1.00 96.88 86 ALA A CA 1
ATOM 661 C C . ALA A 1 86 ? -4.304 -0.984 3.526 1.00 96.88 86 ALA A C 1
ATOM 663 O O . ALA A 1 86 ? -3.527 -0.159 4.005 1.00 96.88 86 ALA A O 1
ATOM 664 N N . PHE A 1 87 ? -5.112 -0.693 2.501 1.00 96.69 87 PHE A N 1
ATOM 665 C CA . PHE A 1 87 ? -5.055 0.567 1.755 1.00 96.69 87 PHE A CA 1
ATOM 666 C C . PHE A 1 87 ? -5.307 1.789 2.643 1.00 96.69 87 PHE A C 1
ATOM 668 O O . PHE A 1 87 ? -6.190 1.750 3.499 1.00 96.69 87 PHE A O 1
ATOM 675 N N . ALA A 1 88 ? -4.654 2.922 2.358 1.00 95.62 88 ALA A N 1
ATOM 676 C CA . ALA A 1 88 ? -4.874 4.185 3.078 1.00 95.62 88 ALA A CA 1
ATOM 677 C C . ALA A 1 88 ? -6.338 4.640 3.166 1.00 95.62 88 ALA A C 1
ATOM 679 O O . ALA A 1 88 ? -6.680 5.379 4.084 1.00 95.62 88 ALA A O 1
ATOM 680 N N . ASN A 1 89 ? -7.199 4.237 2.227 1.00 94.69 89 ASN A N 1
ATOM 681 C CA . ASN A 1 89 ? -8.619 4.592 2.237 1.00 94.69 89 ASN A CA 1
ATOM 682 C C . ASN A 1 89 ? -9.509 3.513 2.881 1.00 94.69 89 ASN A C 1
ATOM 684 O O . ASN A 1 89 ? -10.624 3.254 2.424 1.00 94.69 89 ASN A O 1
ATOM 688 N N . SER A 1 90 ? -8.989 2.857 3.918 1.00 96.19 90 SER A N 1
ATOM 689 C CA . SER A 1 90 ? -9.709 1.894 4.749 1.00 96.19 90 SER A CA 1
ATOM 690 C C . SER A 1 90 ? -9.480 2.172 6.232 1.00 96.19 90 SER A C 1
ATOM 692 O O . SER A 1 90 ? -8.417 2.668 6.615 1.00 96.19 90 SER A O 1
ATOM 694 N N . TYR A 1 91 ? -10.443 1.808 7.076 1.00 96.31 91 TYR A N 1
ATOM 695 C CA . TYR A 1 91 ? -10.265 1.845 8.533 1.00 96.31 91 TYR A CA 1
ATOM 696 C C . TYR A 1 91 ? -9.144 0.912 9.008 1.00 96.31 91 TYR A C 1
ATOM 698 O O . TYR A 1 91 ? -8.456 1.202 9.982 1.00 96.31 91 TYR A O 1
ATOM 706 N N . GLN A 1 92 ? -8.896 -0.172 8.274 1.00 97.44 92 GLN A N 1
ATOM 707 C CA . GLN A 1 92 ? -7.832 -1.132 8.558 1.00 97.44 92 GLN A CA 1
ATOM 708 C C . GLN A 1 92 ? -6.438 -0.637 8.151 1.00 97.44 92 GLN A C 1
ATOM 710 O O . GLN A 1 92 ? -5.462 -1.333 8.440 1.00 97.44 92 GLN A O 1
ATOM 715 N N . SER A 1 93 ? -6.323 0.525 7.489 1.00 97.50 93 SER A N 1
ATOM 716 C CA . SER A 1 93 ? -5.031 1.162 7.234 1.00 97.50 93 SER A CA 1
ATOM 717 C C . SER A 1 93 ? -4.273 1.327 8.543 1.00 97.50 93 SER A C 1
ATOM 719 O O . SER A 1 93 ? -4.798 1.864 9.517 1.00 97.50 93 SER A O 1
ATOM 721 N N . ALA A 1 94 ? -2.997 0.962 8.528 1.00 97.56 94 ALA A N 1
ATOM 722 C CA . ALA A 1 94 ? -2.116 1.209 9.657 1.00 97.56 94 ALA A CA 1
ATOM 723 C C . ALA A 1 94 ? -1.887 2.696 9.956 1.00 97.56 94 ALA A C 1
ATOM 725 O O . ALA A 1 94 ? -1.414 3.060 11.035 1.00 97.56 94 ALA A O 1
ATOM 726 N N . GLY A 1 95 ? -2.220 3.568 9.006 1.00 96.38 95 GLY A N 1
ATOM 727 C CA . GLY A 1 95 ? -2.209 5.004 9.214 1.00 96.38 95 GLY A CA 1
ATOM 728 C C . GLY A 1 95 ? -3.350 5.491 10.107 1.00 96.38 95 GLY A C 1
ATOM 729 O O . GLY A 1 95 ? -3.160 6.485 10.807 1.00 96.38 95 GLY A O 1
ATOM 730 N N . THR A 1 96 ? -4.489 4.786 10.122 1.00 94.81 96 THR A N 1
ATOM 731 C CA . THR A 1 96 ? -5.708 5.223 10.811 1.00 94.81 96 THR A CA 1
ATOM 732 C C . THR A 1 96 ? -5.538 5.075 12.325 1.00 94.81 96 THR A C 1
ATOM 734 O O . THR A 1 96 ? -5.384 3.953 12.808 1.00 94.81 96 THR A O 1
ATOM 737 N N . PRO A 1 97 ? -5.586 6.163 13.115 1.00 92.44 97 PRO A N 1
ATOM 738 C CA . PRO A 1 97 ? -5.497 6.074 14.572 1.00 92.44 97 PRO A CA 1
ATOM 739 C C . PRO A 1 97 ? -6.701 5.347 15.187 1.00 92.44 97 PRO A C 1
ATOM 741 O O . PRO A 1 97 ? -7.821 5.483 14.694 1.00 92.44 97 PRO A O 1
ATOM 744 N N . THR A 1 98 ? -6.514 4.669 16.326 1.00 92.88 98 THR A N 1
ATOM 745 C CA . THR A 1 98 ? -7.618 4.029 17.075 1.00 92.88 98 THR A CA 1
ATOM 746 C C . THR A 1 98 ? -8.721 5.018 17.448 1.00 92.88 98 THR A C 1
ATOM 748 O O . THR A 1 98 ? -9.897 4.683 17.356 1.00 92.88 98 THR A O 1
ATOM 751 N N . ALA A 1 99 ? -8.359 6.260 17.795 1.00 89.19 99 ALA A N 1
ATOM 752 C CA . ALA A 1 99 ? -9.320 7.326 18.098 1.00 89.19 99 ALA A CA 1
ATOM 753 C C . ALA A 1 99 ? -10.272 7.641 16.926 1.00 89.19 99 ALA A C 1
ATOM 755 O O . ALA A 1 99 ? -11.372 8.134 17.148 1.00 89.19 99 ALA A O 1
ATOM 756 N N . ASN A 1 100 ? -9.869 7.304 15.696 1.00 87.62 100 ASN A N 1
ATOM 757 C CA . ASN A 1 100 ? -10.653 7.480 14.478 1.00 87.62 100 ASN A CA 1
ATOM 758 C C . ASN A 1 100 ? -11.201 6.139 13.953 1.00 87.62 100 ASN A C 1
ATOM 760 O O . ASN A 1 100 ? -11.456 6.012 12.761 1.00 87.62 100 ASN A O 1
ATOM 764 N N . GLY A 1 101 ? -11.339 5.121 14.810 1.00 90.25 101 GLY A N 1
ATOM 765 C CA . GLY A 1 101 ? -11.870 3.803 14.437 1.00 90.25 101 GLY A CA 1
ATOM 766 C C . GLY A 1 101 ? -10.867 2.875 13.746 1.00 90.25 101 GLY A C 1
ATOM 767 O O . GLY A 1 101 ? -11.259 1.843 13.207 1.00 90.25 101 GLY A O 1
ATOM 768 N N . GLY A 1 102 ? -9.577 3.221 13.736 1.00 94.12 102 GLY A N 1
ATOM 769 C CA . GLY A 1 102 ? -8.538 2.378 13.153 1.00 94.12 102 GLY A CA 1
ATOM 770 C C . GLY A 1 102 ? -8.337 1.072 13.920 1.00 94.12 102 GLY A C 1
ATOM 771 O O . GLY A 1 102 ? -8.292 1.070 15.151 1.00 94.12 102 GLY A O 1
ATOM 772 N N . THR A 1 103 ? -8.176 -0.040 13.197 1.00 94.75 103 THR A N 1
ATOM 773 C CA . THR A 1 103 ? -8.060 -1.376 13.814 1.00 94.75 103 THR A CA 1
ATOM 774 C C . THR A 1 103 ? -6.641 -1.93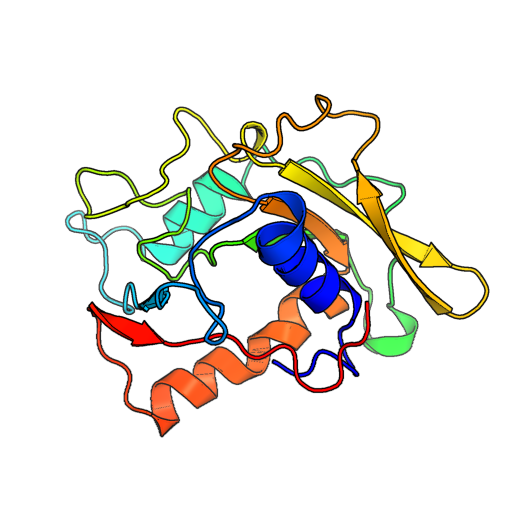5 13.837 1.00 94.75 103 THR A C 1
ATOM 776 O O . THR A 1 103 ? -6.373 -2.831 14.627 1.00 94.75 103 THR A O 1
ATOM 779 N N . ASN A 1 104 ? -5.740 -1.431 12.985 1.00 95.69 104 ASN A N 1
ATOM 780 C CA . ASN A 1 104 ? -4.363 -1.928 12.871 1.00 95.69 104 ASN A CA 1
ATOM 781 C C . ASN A 1 104 ? -3.314 -0.795 12.913 1.00 95.69 104 ASN A C 1
ATOM 783 O O . ASN A 1 104 ? -2.416 -0.789 12.077 1.00 95.69 104 ASN A O 1
ATOM 787 N N . PRO A 1 105 ? -3.413 0.215 13.796 1.00 97.06 105 PRO A N 1
ATOM 788 C CA . PRO A 1 105 ? -2.507 1.358 13.741 1.00 97.06 105 PRO A CA 1
ATOM 789 C C . PRO A 1 105 ? -1.055 0.952 14.009 1.00 97.06 105 PRO A C 1
ATOM 791 O O . PRO A 1 105 ? -0.770 0.217 14.951 1.00 97.06 105 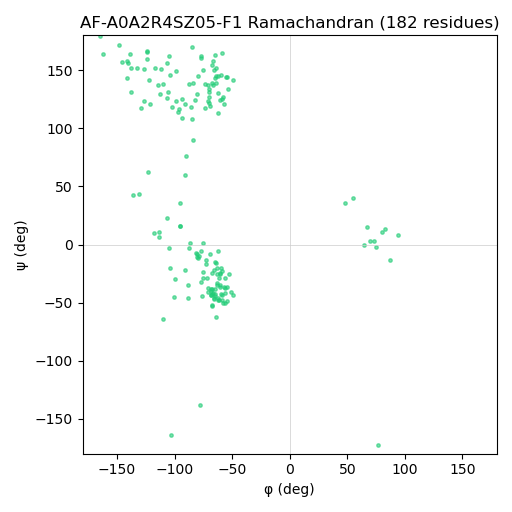PRO A O 1
ATOM 794 N N . VAL A 1 106 ? -0.123 1.521 13.245 1.00 97.69 106 VAL A N 1
ATOM 795 C CA . VAL A 1 106 ? 1.281 1.574 13.678 1.00 97.69 106 VAL A CA 1
ATOM 796 C C . VAL A 1 106 ? 1.454 2.640 14.752 1.00 97.69 106 VAL A C 1
ATOM 798 O O . VAL A 1 106 ? 0.776 3.680 14.745 1.00 97.69 106 VAL A O 1
ATOM 801 N N . THR A 1 107 ? 2.414 2.412 15.642 1.00 95.94 107 THR A N 1
ATOM 802 C CA . THR A 1 107 ? 2.719 3.324 16.747 1.00 95.94 107 THR A CA 1
ATOM 803 C C . THR A 1 107 ? 3.288 4.629 16.205 1.00 95.94 107 THR A C 1
ATOM 805 O O . THR A 1 107 ? 2.770 5.712 16.474 1.00 95.94 107 THR A O 1
ATOM 808 N N . THR A 1 108 ? 4.317 4.523 15.367 1.00 95.75 108 THR A N 1
ATOM 809 C CA . THR A 1 108 ? 5.089 5.652 14.853 1.00 95.75 108 THR A CA 1
ATOM 810 C C . THR A 1 108 ? 4.828 5.861 13.370 1.00 95.75 108 THR A C 1
ATOM 812 O O . THR A 1 108 ? 4.324 6.911 12.971 1.00 95.75 108 THR A O 1
ATOM 815 N N . ASN A 1 109 ? 5.194 4.896 12.525 1.00 97.31 109 ASN A N 1
ATOM 816 C CA . ASN A 1 109 ? 5.139 5.055 11.071 1.00 97.31 109 ASN A CA 1
ATOM 817 C C . ASN A 1 109 ? 5.248 3.715 10.334 1.00 97.31 109 ASN A C 1
ATOM 819 O O . ASN A 1 109 ? 5.411 2.655 10.931 1.00 97.31 109 ASN A O 1
ATOM 823 N N . GLY A 1 110 ? 5.198 3.767 9.002 1.00 97.44 110 GLY A N 1
ATOM 824 C CA . GLY A 1 110 ? 5.200 2.567 8.171 1.00 97.44 110 GLY A CA 1
ATOM 825 C C . GLY A 1 110 ? 6.450 1.683 8.256 1.00 97.44 110 GLY A C 1
ATOM 826 O O . GLY A 1 110 ? 6.437 0.632 7.628 1.00 97.44 110 GLY A O 1
ATOM 827 N N . LYS A 1 111 ? 7.529 2.052 8.974 1.00 97.62 111 LYS A N 1
ATOM 828 C CA . LYS A 1 111 ? 8.680 1.150 9.217 1.00 97.62 111 LYS A CA 1
ATOM 829 C C . LYS A 1 111 ? 8.296 -0.094 10.021 1.00 97.62 111 LYS A C 1
ATOM 831 O O . LYS A 1 111 ? 9.008 -1.084 9.946 1.00 97.62 111 LYS A O 1
ATOM 836 N N . GLU A 1 112 ? 7.178 -0.034 10.735 1.00 97.94 112 GLU A N 1
ATOM 837 C CA . GLU A 1 112 ? 6.597 -1.146 11.493 1.00 97.94 112 GLU A CA 1
ATOM 838 C C . GLU A 1 112 ? 5.831 -2.149 10.606 1.00 97.94 112 GLU A C 1
ATOM 840 O O . GLU A 1 112 ? 5.447 -3.208 11.084 1.00 97.94 112 GLU A O 1
ATOM 845 N N . CYS A 1 113 ? 5.597 -1.841 9.324 1.00 98.31 113 CYS A N 1
ATOM 846 C CA . CYS A 1 113 ? 4.992 -2.782 8.377 1.00 98.31 113 CYS A CA 1
ATOM 847 C C . CYS A 1 113 ? 6.005 -3.842 7.902 1.00 98.31 113 CYS A C 1
ATOM 849 O O . CYS A 1 113 ? 7.212 -3.588 7.900 1.00 98.31 113 CYS A O 1
ATOM 851 N N . ILE A 1 114 ? 5.528 -4.957 7.340 1.00 98.56 114 ILE A N 1
ATOM 852 C CA . ILE A 1 114 ? 6.356 -5.848 6.511 1.00 98.56 114 ILE A CA 1
ATOM 853 C C . ILE A 1 114 ? 6.929 -5.035 5.350 1.00 98.56 114 ILE A C 1
ATOM 855 O O . ILE A 1 114 ? 6.177 -4.463 4.561 1.00 98.56 114 ILE A O 1
ATOM 859 N N . GLN A 1 115 ? 8.256 -4.973 5.247 1.00 98.38 115 GLN A N 1
ATOM 860 C CA . GLN A 1 115 ? 8.944 -4.192 4.222 1.00 98.38 115 GLN A CA 1
ATOM 861 C C . GLN A 1 115 ? 9.329 -5.074 3.034 1.00 98.38 115 GLN A C 1
ATOM 863 O O . GLN A 1 115 ? 10.172 -5.967 3.150 1.00 98.38 115 GLN A O 1
ATOM 868 N N . THR A 1 116 ? 8.766 -4.783 1.868 1.00 98.62 116 THR A N 1
ATOM 869 C CA . THR A 1 116 ? 9.065 -5.496 0.621 1.00 98.62 116 THR A CA 1
ATOM 870 C C . THR A 1 116 ? 9.533 -4.543 -0.472 1.00 98.62 116 THR A C 1
ATOM 872 O O . THR A 1 116 ? 9.444 -3.316 -0.358 1.00 98.62 116 THR A O 1
ATOM 875 N N . TYR A 1 117 ? 10.091 -5.105 -1.536 1.00 98.69 117 TYR A N 1
ATOM 876 C CA . TYR A 1 117 ? 10.286 -4.407 -2.794 1.00 98.69 117 TYR A CA 1
ATOM 877 C C . TYR A 1 117 ? 9.941 -5.319 -3.965 1.00 98.69 117 TYR A C 1
ATOM 879 O O . TYR A 1 117 ? 10.057 -6.544 -3.881 1.00 98.69 117 TYR A O 1
ATOM 887 N N . LEU A 1 118 ? 9.513 -4.709 -5.063 1.00 98.31 118 LEU A N 1
ATOM 888 C CA . LEU A 1 118 ? 9.207 -5.414 -6.294 1.00 98.31 118 LEU A CA 1
ATOM 889 C C . LEU A 1 118 ? 10.401 -5.342 -7.242 1.00 98.31 118 LEU A C 1
ATOM 891 O O . LEU A 1 118 ? 10.743 -4.268 -7.736 1.00 98.31 118 LEU A O 1
ATOM 895 N N . LYS A 1 119 ? 11.020 -6.485 -7.521 1.00 98.12 119 LYS A N 1
ATOM 896 C CA . LYS A 1 119 ? 12.065 -6.619 -8.535 1.00 98.12 119 LYS A CA 1
ATOM 897 C C . LYS A 1 119 ? 11.430 -6.900 -9.898 1.00 98.12 119 LYS A C 1
ATOM 899 O O . LYS A 1 1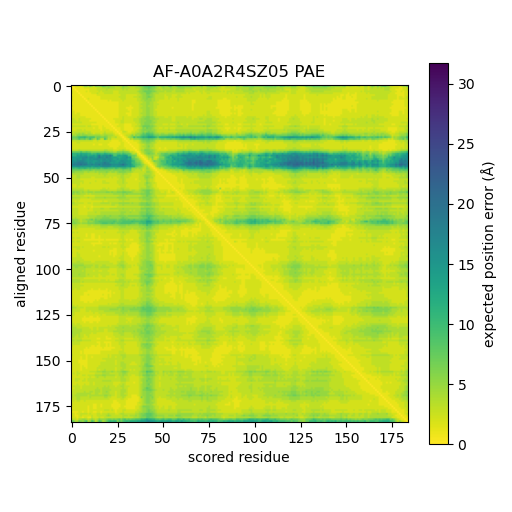19 ? 10.521 -7.721 -9.988 1.00 98.12 119 LYS A O 1
ATOM 904 N N . ARG A 1 120 ? 11.947 -6.263 -10.953 1.00 96.62 120 ARG A N 1
ATOM 905 C CA . ARG A 1 120 ? 11.722 -6.672 -12.349 1.00 96.62 120 ARG A CA 1
ATOM 906 C C . ARG A 1 120 ? 12.874 -7.582 -12.771 1.00 96.62 120 ARG A C 1
ATOM 908 O O . ARG A 1 120 ? 14.035 -7.202 -12.617 1.00 96.62 120 ARG A O 1
ATOM 915 N N . ASN A 1 121 ? 12.558 -8.776 -13.246 1.00 95.75 121 ASN A N 1
ATOM 916 C CA . ASN A 1 121 ? 13.534 -9.741 -13.737 1.00 95.75 121 ASN A CA 1
ATOM 917 C C . ASN A 1 121 ? 13.879 -9.468 -15.208 1.00 95.75 121 ASN A C 1
ATOM 919 O O . ASN A 1 121 ? 13.242 -8.650 -15.870 1.00 95.75 121 ASN A O 1
ATOM 923 N N . SER A 1 122 ? 14.912 -10.141 -15.716 1.00 94.31 122 SER A N 1
ATOM 924 C CA . SER A 1 122 ? 15.389 -9.970 -17.096 1.00 94.31 122 SER A CA 1
ATOM 925 C C . SER A 1 122 ? 14.386 -10.424 -18.160 1.00 94.31 122 SER A C 1
ATOM 927 O O . SER A 1 122 ? 14.482 -9.994 -19.301 1.00 94.31 122 SER A O 1
ATOM 929 N N . ASP A 1 123 ? 13.447 -11.292 -17.791 1.00 93.31 123 ASP A N 1
ATOM 930 C CA . ASP A 1 123 ? 12.363 -11.810 -18.632 1.00 93.31 123 ASP A CA 1
ATOM 931 C C . ASP A 1 123 ? 11.049 -11.026 -18.458 1.00 93.31 123 ASP A C 1
ATOM 933 O O . ASP A 1 123 ? 9.983 -11.518 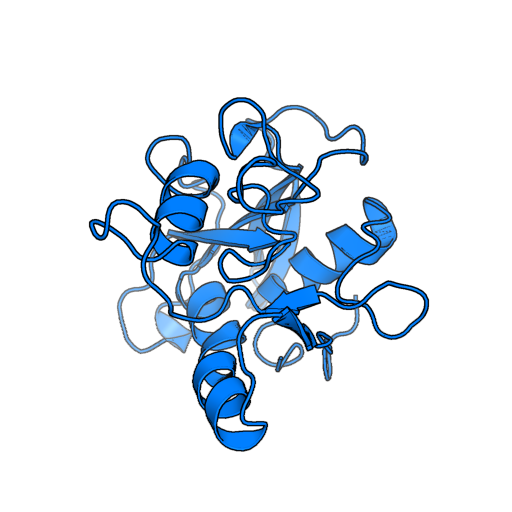-18.815 1.00 93.31 123 ASP A O 1
ATOM 937 N N . ASP A 1 124 ? 11.109 -9.827 -17.868 1.00 88.81 124 ASP A N 1
ATOM 938 C CA . ASP A 1 124 ? 9.961 -8.988 -17.500 1.00 88.81 124 ASP A CA 1
ATOM 939 C C . ASP A 1 124 ? 9.012 -9.557 -16.437 1.00 88.81 124 ASP A C 1
ATOM 941 O O . ASP A 1 124 ? 8.081 -8.854 -16.019 1.00 88.81 124 ASP A O 1
ATOM 945 N N . SER A 1 125 ? 9.268 -10.764 -15.925 1.00 92.12 125 SER A N 1
ATOM 946 C CA . SER A 1 125 ? 8.569 -11.259 -14.744 1.00 92.12 125 SER A CA 1
ATOM 947 C C . SER A 1 125 ? 8.910 -10.406 -13.520 1.00 92.12 125 SER A C 1
ATOM 949 O O . SER A 1 125 ? 9.867 -9.620 -13.499 1.00 92.12 125 SER A O 1
ATOM 951 N N . MET A 1 126 ? 8.096 -10.528 -12.476 1.00 94.38 126 MET A N 1
ATOM 952 C CA . MET A 1 126 ? 8.257 -9.743 -11.258 1.00 94.38 126 MET A CA 1
ATOM 953 C C . MET A 1 126 ? 8.412 -10.661 -10.063 1.00 94.38 126 MET A C 1
ATOM 955 O O . MET A 1 126 ? 7.729 -11.675 -9.955 1.00 94.38 126 MET A O 1
ATOM 959 N N . THR A 1 127 ? 9.277 -10.275 -9.134 1.00 96.81 127 THR A N 1
ATOM 960 C CA . THR A 1 127 ? 9.442 -10.991 -7.871 1.00 96.81 127 THR A CA 1
ATOM 961 C C . THR A 1 127 ? 9.289 -10.010 -6.725 1.00 96.81 127 THR A C 1
ATOM 963 O O . THR A 1 127 ? 10.001 -9.007 -6.653 1.00 96.81 127 THR A O 1
ATOM 966 N N . LEU A 1 128 ? 8.356 -10.301 -5.822 1.00 98.12 128 LEU A N 1
ATOM 967 C CA . LEU A 1 128 ? 8.242 -9.591 -4.558 1.00 98.12 128 LEU A CA 1
ATOM 968 C C . LEU A 1 128 ? 9.243 -10.187 -3.569 1.00 98.12 128 LEU A C 1
ATOM 970 O O . LEU A 1 128 ? 9.234 -11.390 -3.315 1.00 98.12 128 LEU A O 1
ATOM 974 N N . LEU A 1 129 ? 10.106 -9.346 -3.015 1.00 98.31 129 LEU A N 1
ATOM 975 C CA . LEU A 1 129 ? 11.164 -9.754 -2.098 1.00 98.31 129 LEU A CA 1
ATOM 976 C C . LEU A 1 129 ? 11.085 -8.935 -0.814 1.00 98.31 129 LEU A C 1
ATOM 978 O O . LEU A 1 129 ? 10.665 -7.777 -0.829 1.00 98.31 129 LEU A O 1
ATOM 982 N N . LEU A 1 130 ? 11.521 -9.521 0.300 1.00 98.31 130 LEU A N 1
ATOM 983 C CA . LEU A 1 130 ? 11.760 -8.759 1.522 1.00 98.31 130 LEU A CA 1
ATOM 984 C C . LEU A 1 130 ? 12.899 -7.767 1.291 1.00 98.31 130 LEU A C 1
ATOM 986 O O . LEU A 1 130 ? 13.869 -8.062 0.587 1.00 98.31 130 LEU A O 1
ATOM 990 N N . ARG A 1 131 ? 12.785 -6.584 1.890 1.00 97.62 131 ARG A N 1
ATOM 991 C CA . ARG A 1 131 ? 13.857 -5.593 1.847 1.00 97.62 131 ARG A CA 1
ATOM 992 C C . ARG A 1 131 ? 15.034 -6.044 2.717 1.00 97.62 131 ARG A C 1
ATOM 994 O O . ARG A 1 131 ? 14.835 -6.255 3.909 1.00 97.62 131 ARG A O 1
ATOM 1001 N N . PRO A 1 132 ? 16.257 -6.149 2.167 1.00 96.94 132 PRO A N 1
ATOM 1002 C CA . PRO A 1 132 ? 17.423 -6.562 2.948 1.00 96.94 132 PRO A CA 1
ATOM 1003 C C . PRO A 1 132 ? 17.914 -5.473 3.914 1.00 96.94 132 PRO A C 1
ATOM 1005 O O . PRO A 1 132 ? 18.675 -5.765 4.827 1.00 96.94 132 PRO A O 1
ATOM 1008 N N . ASP A 1 133 ? 17.491 -4.222 3.718 1.00 95.81 133 ASP A N 1
ATOM 1009 C CA . ASP A 1 133 ? 17.793 -3.075 4.579 1.00 95.81 133 ASP A CA 1
ATOM 1010 C C . ASP A 1 133 ? 16.690 -2.797 5.619 1.00 95.81 133 ASP A C 1
ATOM 1012 O O . ASP A 1 133 ? 16.630 -1.712 6.200 1.00 95.81 133 ASP A O 1
ATOM 1016 N N . ALA A 1 134 ?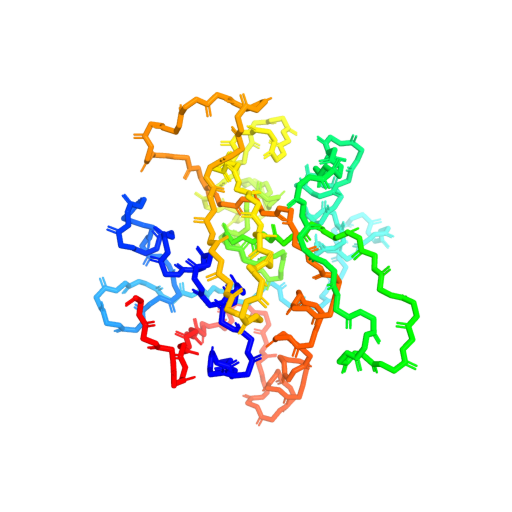 15.801 -3.767 5.844 1.00 96.06 134 ALA A N 1
ATOM 1017 C CA . ALA A 1 134 ? 14.725 -3.706 6.821 1.00 96.06 134 ALA A CA 1
ATOM 1018 C C . ALA A 1 134 ? 14.796 -4.894 7.798 1.00 96.06 134 ALA A C 1
ATOM 1020 O O . ALA A 1 134 ? 15.405 -5.917 7.479 1.00 96.06 134 ALA A O 1
ATOM 1021 N N . PRO A 1 135 ? 14.169 -4.787 8.985 1.00 95.12 135 PRO A N 1
ATOM 1022 C CA . PRO A 1 135 ? 14.035 -5.920 9.891 1.00 95.12 135 PRO A CA 1
ATOM 1023 C C . PRO A 1 135 ? 13.365 -7.120 9.213 1.00 95.12 135 PRO A C 1
ATOM 1025 O O . PRO A 1 135 ? 12.449 -6.960 8.403 1.00 95.12 135 PRO A O 1
ATOM 1028 N N . ILE A 1 136 ? 13.806 -8.325 9.579 1.00 96.31 136 ILE A N 1
ATOM 1029 C CA . ILE A 1 136 ? 13.147 -9.569 9.171 1.00 96.31 136 ILE A CA 1
ATOM 1030 C C . ILE A 1 136 ? 11.722 -9.560 9.747 1.00 96.31 136 ILE A C 1
ATOM 1032 O O . ILE A 1 136 ? 11.574 -9.306 10.946 1.00 96.31 136 ILE A O 1
ATOM 1036 N N . PRO A 1 137 ? 10.682 -9.830 8.937 1.00 97.56 137 PRO A N 1
ATOM 1037 C CA . PRO A 1 137 ? 9.311 -9.807 9.415 1.00 97.56 137 PRO A CA 1
ATOM 1038 C C . PRO A 1 137 ? 9.057 -10.936 10.412 1.00 97.56 137 PRO A C 1
ATOM 1040 O O . PRO A 1 137 ? 9.465 -12.084 10.223 1.00 97.56 137 PRO A O 1
ATOM 1043 N N . THR A 1 138 ? 8.321 -10.589 11.456 1.00 97.31 138 THR A N 1
ATOM 1044 C CA . THR A 1 138 ? 7.721 -11.512 12.420 1.00 97.31 138 THR A CA 1
ATOM 1045 C C . THR A 1 138 ? 6.430 -12.137 11.894 1.00 97.31 138 THR A C 1
ATOM 1047 O O . THR A 1 138 ? 5.936 -13.089 12.495 1.00 97.31 138 THR A O 1
ATOM 1050 N N . TRP A 1 139 ? 5.907 -11.616 10.777 1.00 97.44 139 TRP A N 1
ATOM 1051 C CA . TRP A 1 139 ? 4.641 -11.995 10.142 1.00 97.44 139 TRP A CA 1
ATOM 1052 C C . TRP A 1 139 ? 3.396 -11.641 10.962 1.00 97.44 139 TRP A C 1
ATOM 1054 O O . TRP A 1 139 ? 2.310 -12.118 10.655 1.00 97.44 139 TRP A O 1
ATOM 1064 N N . ASN A 1 140 ? 3.554 -10.775 11.966 1.00 95.94 140 ASN A N 1
ATOM 1065 C CA . ASN A 1 140 ? 2.478 -10.226 12.795 1.00 95.94 140 ASN A CA 1
ATOM 1066 C C . ASN A 1 140 ? 2.373 -8.697 12.665 1.00 95.94 140 ASN A C 1
ATOM 1068 O O . ASN A 1 140 ? 1.689 -8.046 13.454 1.00 95.94 140 ASN A O 1
ATOM 1072 N N . GLU A 1 141 ? 3.086 -8.103 11.707 1.00 97.56 141 GLU A N 1
ATOM 1073 C CA . GLU A 1 141 ? 3.059 -6.666 11.478 1.00 97.56 141 GLU A CA 1
ATOM 1074 C C . GLU A 1 141 ? 1.649 -6.197 11.082 1.00 97.56 141 GLU A C 1
ATOM 1076 O O . GLU A 1 141 ? 0.944 -6.874 10.328 1.00 97.56 141 GLU A O 1
ATOM 1081 N N . PRO A 1 142 ? 1.239 -4.990 11.507 1.00 96.62 142 PRO A N 1
ATOM 1082 C CA . PRO A 1 142 ? -0.113 -4.482 11.265 1.00 96.62 142 PRO A CA 1
ATOM 1083 C C . PRO A 1 142 ? -0.408 -4.143 9.793 1.00 96.62 142 PRO A C 1
ATOM 1085 O O . PRO A 1 142 ? -1.535 -3.790 9.445 1.00 96.62 142 PRO A O 1
ATOM 1088 N N . CYS A 1 143 ? 0.604 -4.178 8.929 1.00 98.12 143 CYS A N 1
ATOM 1089 C CA . CYS A 1 143 ? 0.530 -3.763 7.536 1.00 98.12 143 CYS A CA 1
ATOM 1090 C C . CYS A 1 143 ? 1.694 -4.334 6.727 1.00 98.12 143 CYS A C 1
ATOM 1092 O O . CYS A 1 143 ? 2.722 -4.731 7.273 1.00 98.12 143 CYS A O 1
ATOM 1094 N N . GLY A 1 144 ? 1.560 -4.296 5.406 1.00 98.25 144 GLY A N 1
ATOM 1095 C CA . GLY A 1 144 ? 2.646 -4.449 4.449 1.00 98.25 144 GLY A CA 1
ATOM 1096 C C . GLY A 1 144 ? 2.919 -3.127 3.746 1.00 98.25 144 GLY A C 1
ATOM 1097 O O . GLY A 1 144 ? 1.987 -2.444 3.325 1.00 98.25 144 GLY A O 1
ATOM 1098 N N . ARG A 1 145 ? 4.195 -2.786 3.567 1.00 98.50 145 ARG A N 1
ATOM 1099 C CA . ARG A 1 145 ? 4.662 -1.603 2.842 1.00 98.50 145 ARG A CA 1
ATOM 1100 C C . ARG A 1 145 ? 5.711 -2.006 1.811 1.00 98.50 145 ARG A C 1
ATOM 1102 O O . ARG A 1 145 ? 6.787 -2.482 2.171 1.00 98.50 145 ARG A O 1
ATOM 1109 N N . SER A 1 146 ? 5.411 -1.779 0.538 1.00 98.38 146 SER A N 1
ATOM 1110 C CA . SER A 1 146 ? 6.256 -2.214 -0.574 1.00 98.38 146 SER A CA 1
ATOM 1111 C C . SER A 1 146 ? 6.841 -1.041 -1.351 1.00 98.38 146 SER A C 1
ATOM 1113 O O . SER A 1 146 ? 6.160 -0.060 -1.653 1.00 98.38 146 SER A O 1
ATOM 1115 N N . SER A 1 147 ? 8.121 -1.154 -1.696 1.00 98.50 147 SER A N 1
ATOM 1116 C CA . SER A 1 147 ? 8.774 -0.311 -2.694 1.00 98.50 147 SER A CA 1
ATOM 1117 C C . SER A 1 147 ? 8.530 -0.910 -4.077 1.00 98.50 147 SER A C 1
ATOM 1119 O O . SER A 1 147 ? 9.096 -1.946 -4.417 1.00 98.50 147 SER A O 1
ATOM 1121 N N . MET A 1 148 ? 7.693 -0.272 -4.889 1.00 98.00 148 MET A N 1
ATOM 1122 C CA . MET A 1 148 ? 7.360 -0.756 -6.233 1.00 98.00 148 MET A CA 1
ATOM 1123 C C . MET A 1 148 ? 7.307 0.385 -7.243 1.00 98.00 148 MET A C 1
ATOM 1125 O O . MET A 1 148 ? 7.226 1.558 -6.863 1.00 98.00 148 MET A O 1
ATOM 1129 N N . SER A 1 149 ? 7.345 0.062 -8.534 1.00 97.69 149 SER A N 1
ATOM 1130 C CA . SER A 1 149 ? 7.122 1.069 -9.568 1.00 97.69 149 SER A CA 1
ATOM 1131 C C . SER A 1 149 ? 5.809 1.806 -9.353 1.00 97.69 149 SER A C 1
ATOM 1133 O O . SER A 1 149 ? 4.798 1.239 -8.928 1.00 97.69 149 SER A O 1
ATOM 1135 N N . ASN A 1 150 ? 5.815 3.091 -9.677 1.00 96.56 150 ASN A N 1
ATOM 1136 C CA . ASN A 1 150 ? 4.620 3.907 -9.633 1.00 96.56 150 ASN A CA 1
ATOM 1137 C C . ASN A 1 150 ? 3.585 3.378 -10.649 1.00 96.56 150 ASN A C 1
ATOM 1139 O O . ASN A 1 150 ? 2.387 3.534 -10.423 1.00 96.56 150 ASN A O 1
ATOM 1143 N N . TRP A 1 151 ? 4.030 2.686 -11.710 1.00 96.19 151 TRP A N 1
ATOM 1144 C CA . TRP A 1 151 ? 3.152 2.106 -12.723 1.00 96.19 151 TRP A CA 1
ATOM 1145 C C . TRP A 1 151 ? 2.334 0.977 -12.114 1.00 96.19 151 TRP A C 1
ATOM 1147 O O . TRP A 1 151 ? 1.106 1.017 -12.165 1.00 96.19 151 TRP A O 1
ATOM 1157 N N . GLN A 1 152 ? 3.016 0.021 -11.474 1.00 96.06 152 GLN A N 1
ATOM 1158 C CA . GLN A 1 152 ? 2.376 -1.090 -10.774 1.00 96.06 152 GLN A CA 1
ATOM 1159 C C . GLN A 1 152 ? 1.422 -0.579 -9.701 1.00 96.06 152 GLN A C 1
ATOM 1161 O O . GLN A 1 152 ? 0.255 -0.953 -9.687 1.00 96.06 152 GLN A O 1
ATOM 1166 N N . ASN A 1 153 ? 1.889 0.326 -8.847 1.00 95.62 153 ASN A N 1
ATOM 1167 C CA . ASN A 1 153 ? 1.098 0.836 -7.735 1.00 95.62 153 ASN A CA 1
ATOM 1168 C C . ASN A 1 153 ? -0.144 1.605 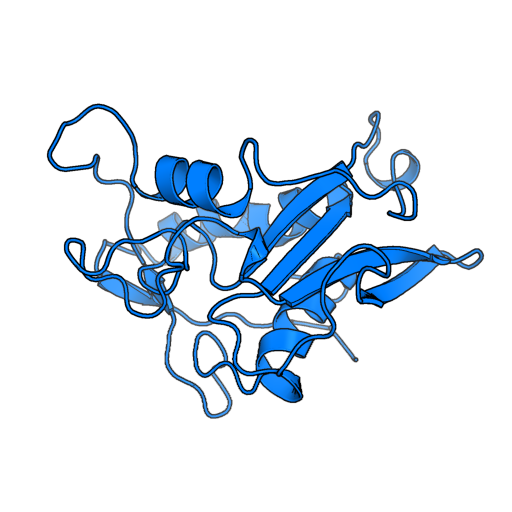-8.214 1.00 95.62 153 ASN A C 1
ATOM 1170 O O . ASN A 1 153 ? -1.279 1.180 -7.997 1.00 95.62 153 ASN A O 1
ATOM 1174 N N . THR A 1 154 ? 0.063 2.703 -8.945 1.00 92.50 154 THR A N 1
ATOM 1175 C CA . THR A 1 154 ? -1.014 3.630 -9.312 1.00 92.50 154 THR A CA 1
ATOM 1176 C C . THR A 1 154 ? -2.034 2.976 -10.236 1.00 92.50 154 THR A C 1
ATOM 1178 O O . THR A 1 154 ? -3.237 3.134 -10.030 1.00 92.50 154 THR A O 1
ATOM 1181 N N . GLN A 1 155 ? -1.587 2.232 -11.251 1.00 94.31 155 GLN A N 1
ATOM 1182 C CA . GLN A 1 155 ? -2.510 1.663 -12.234 1.00 94.31 155 GLN A CA 1
ATOM 1183 C C . GLN A 1 155 ? -3.285 0.464 -11.682 1.00 94.31 155 GLN A C 1
ATOM 1185 O O . GLN A 1 155 ? -4.432 0.257 -12.078 1.00 94.31 155 GLN A O 1
ATOM 1190 N N . SER A 1 156 ? -2.720 -0.282 -10.726 1.00 94.00 156 SER A N 1
ATOM 1191 C CA . SER A 1 156 ? -3.422 -1.416 -10.115 1.00 94.00 156 SER A CA 1
ATOM 1192 C C . SER A 1 156 ? -4.690 -1.003 -9.365 1.00 94.00 156 SER A C 1
ATOM 1194 O O . SER A 1 156 ? -5.692 -1.723 -9.410 1.00 94.00 156 SER A O 1
ATOM 1196 N N . MET A 1 157 ? -4.664 0.176 -8.733 1.00 90.69 157 MET A N 1
ATOM 1197 C CA . MET A 1 157 ? -5.758 0.731 -7.933 1.00 90.69 157 MET A CA 1
ATOM 1198 C C . MET A 1 157 ? -6.532 1.858 -8.625 1.00 90.69 157 MET A C 1
ATOM 1200 O O . MET A 1 157 ? -7.537 2.315 -8.082 1.00 90.69 157 MET A O 1
ATOM 1204 N N . GLN A 1 158 ? -6.141 2.284 -9.831 1.00 92.75 158 GLN A N 1
ATOM 1205 C CA . GLN A 1 158 ? -6.864 3.311 -10.593 1.00 92.75 158 GLN A CA 1
ATOM 1206 C C . GLN A 1 158 ? -8.377 3.012 -10.734 1.00 92.75 158 GLN A C 1
ATOM 1208 O O . GLN A 1 158 ? -9.172 3.932 -10.506 1.00 92.75 158 GLN A O 1
ATOM 1213 N N . PRO A 1 159 ? -8.820 1.757 -10.978 1.00 93.00 159 PRO A N 1
ATOM 1214 C CA . PRO A 1 159 ? -10.246 1.432 -11.065 1.00 93.00 159 PRO A CA 1
ATOM 1215 C C . PRO A 1 159 ? -11.034 1.615 -9.759 1.00 93.00 159 PRO A C 1
ATOM 1217 O O . PRO A 1 159 ? -12.264 1.633 -9.793 1.00 93.00 159 PRO A O 1
ATOM 1220 N N . PHE A 1 160 ? -10.369 1.752 -8.605 1.00 92.81 160 PHE A N 1
ATOM 1221 C CA . PHE A 1 160 ? -11.040 1.859 -7.307 1.00 92.81 160 PHE A CA 1
ATOM 1222 C C . PHE A 1 160 ? -11.917 3.116 -7.199 1.00 92.81 160 PHE A C 1
ATOM 1224 O O . PHE A 1 160 ? -12.985 3.069 -6.596 1.00 92.81 160 PHE A O 1
ATOM 1231 N N . GLY A 1 161 ? -11.523 4.225 -7.838 1.00 91.69 161 GLY A N 1
ATOM 1232 C CA . GLY A 1 161 ? -12.353 5.435 -7.893 1.00 91.69 161 GLY A CA 1
ATOM 1233 C C . GLY A 1 161 ? -13.690 5.188 -8.595 1.00 91.69 161 GLY A C 1
ATOM 1234 O O . GLY A 1 161 ? -14.746 5.506 -8.054 1.00 91.69 161 GLY A O 1
ATOM 1235 N N . THR A 1 162 ? -13.648 4.541 -9.761 1.00 93.38 162 THR A N 1
ATOM 1236 C CA . THR A 1 162 ? -14.848 4.141 -10.508 1.00 93.38 162 THR A CA 1
ATOM 1237 C C . THR A 1 162 ? -15.674 3.110 -9.741 1.00 93.38 162 THR A C 1
ATOM 1239 O O . THR A 1 162 ? -16.897 3.186 -9.746 1.00 93.38 162 THR A O 1
ATOM 1242 N N . PHE A 1 163 ? -15.030 2.169 -9.042 1.00 93.81 163 PHE A N 1
ATOM 1243 C CA . PHE A 1 163 ? -15.711 1.204 -8.177 1.00 93.81 163 PHE A CA 1
ATOM 1244 C C . PHE A 1 163 ? -16.520 1.895 -7.071 1.00 93.81 163 PHE A C 1
ATOM 1246 O O . PHE A 1 163 ? -17.701 1.585 -6.923 1.00 93.81 163 PHE A O 1
ATOM 1253 N N . ILE A 1 164 ? -15.927 2.873 -6.371 1.00 93.50 164 ILE A N 1
ATOM 1254 C CA . ILE A 1 164 ? -16.621 3.678 -5.352 1.00 93.50 164 ILE A CA 1
ATOM 1255 C C . ILE A 1 164 ? -17.886 4.310 -5.936 1.00 93.50 164 ILE A C 1
ATOM 1257 O O . ILE A 1 164 ? -18.960 4.184 -5.354 1.00 93.50 164 ILE A O 1
ATOM 1261 N N . THR A 1 165 ? -17.784 4.950 -7.103 1.00 93.44 165 THR A N 1
ATOM 1262 C CA . THR A 1 165 ? -18.933 5.594 -7.753 1.00 93.44 165 THR A CA 1
ATOM 1263 C C . THR A 1 165 ? -19.988 4.584 -8.208 1.00 93.44 165 THR A C 1
ATOM 1265 O O . THR A 1 165 ? -21.171 4.775 -7.933 1.00 93.44 165 THR A O 1
ATOM 1268 N N . ASN A 1 166 ? -19.581 3.498 -8.869 1.00 96.00 166 ASN A N 1
ATOM 1269 C CA . ASN A 1 166 ? -20.502 2.518 -9.450 1.00 96.00 166 ASN A CA 1
ATOM 1270 C C . ASN A 1 166 ? -21.264 1.726 -8.387 1.00 96.00 166 ASN A C 1
ATOM 1272 O O . ASN A 1 166 ? -22.452 1.470 -8.556 1.00 96.00 166 ASN A O 1
ATOM 1276 N N . GLN A 1 167 ? -20.588 1.342 -7.303 1.00 95.50 167 GLN A N 1
ATOM 1277 C CA . GLN A 1 167 ? -21.218 0.636 -6.184 1.00 95.50 167 GLN A CA 1
ATOM 1278 C C . GLN A 1 167 ? -21.822 1.593 -5.151 1.00 95.50 167 GLN A C 1
ATOM 1280 O O . GLN A 1 167 ? -22.452 1.139 -4.206 1.00 95.50 167 GLN A O 1
ATOM 1285 N N . ARG A 1 168 ? -21.654 2.911 -5.343 1.00 94.00 168 ARG A N 1
ATOM 1286 C CA . ARG A 1 168 ? -22.119 3.964 -4.431 1.00 94.00 168 ARG A CA 1
ATOM 1287 C C . ARG A 1 168 ? -21.613 3.772 -2.999 1.00 94.00 168 ARG A C 1
ATOM 1289 O O . ARG A 1 168 ? -22.363 4.034 -2.065 1.00 94.00 168 ARG A O 1
ATOM 1296 N N . LEU A 1 169 ? -20.352 3.352 -2.844 1.00 93.81 169 LEU A N 1
ATOM 1297 C CA . LEU A 1 169 ? -19.768 3.166 -1.516 1.00 93.81 169 LEU A CA 1
ATOM 1298 C C . LEU A 1 169 ? -19.802 4.473 -0.731 1.00 93.81 169 LEU A C 1
ATOM 1300 O O . LEU A 1 169 ? -19.253 5.496 -1.161 1.00 93.81 169 LEU A O 1
ATOM 1304 N N . ILE A 1 170 ? -20.401 4.406 0.447 1.00 92.75 170 ILE A N 1
ATOM 1305 C CA . ILE A 1 170 ? -20.372 5.446 1.461 1.00 92.75 170 ILE A CA 1
ATOM 1306 C C . ILE A 1 170 ? -19.429 5.041 2.591 1.00 92.75 170 ILE A C 1
ATOM 1308 O O . ILE A 1 170 ? -19.009 3.894 2.705 1.00 92.75 170 ILE A O 1
ATOM 1312 N N . GLN A 1 171 ? -19.018 6.023 3.390 1.00 92.00 171 GLN A N 1
ATOM 1313 C CA . GLN A 1 171 ? -18.208 5.757 4.578 1.00 92.00 171 GLN A CA 1
ATOM 1314 C C . GLN A 1 171 ? -18.844 4.634 5.410 1.00 92.00 171 GLN A C 1
ATOM 1316 O O . GLN A 1 171 ? -20.065 4.598 5.530 1.00 92.00 171 GLN A O 1
ATOM 1321 N N . ASP A 1 172 ? -17.998 3.773 5.971 1.00 93.06 172 ASP A N 1
ATOM 1322 C CA . ASP A 1 172 ? -18.366 2.594 6.761 1.00 93.06 172 ASP A CA 1
ATOM 1323 C C . ASP A 1 172 ? -18.889 1.402 5.939 1.00 93.06 172 ASP A C 1
ATOM 1325 O O . ASP A 1 172 ? -19.088 0.326 6.498 1.00 93.06 172 ASP A O 1
ATOM 1329 N N . ASP A 1 173 ? -19.017 1.532 4.613 1.00 96.44 173 ASP A N 1
ATOM 1330 C CA . ASP A 1 173 ? -19.342 0.389 3.760 1.00 96.44 173 ASP A CA 1
ATOM 1331 C C . ASP A 1 173 ? -18.174 -0.592 3.653 1.00 96.44 173 ASP A C 1
ATOM 1333 O O . ASP A 1 173 ? -17.016 -0.228 3.414 1.00 96.44 173 ASP A O 1
ATOM 1337 N N . ASP A 1 174 ? -18.514 -1.869 3.736 1.00 97.25 174 ASP A N 1
ATOM 1338 C CA . ASP A 1 174 ? -17.579 -2.968 3.603 1.00 97.25 174 ASP A CA 1
ATOM 1339 C C . ASP A 1 174 ? -17.328 -3.342 2.135 1.00 97.25 174 ASP A C 1
ATOM 1341 O O . ASP A 1 174 ? -18.236 -3.426 1.306 1.00 97.25 174 ASP A O 1
ATOM 1345 N N . TYR A 1 175 ? -16.069 -3.631 1.811 1.00 96.75 175 TYR A N 1
ATOM 1346 C CA . TYR A 1 175 ? -15.644 -4.069 0.490 1.00 96.75 175 TYR A CA 1
ATOM 1347 C C . TYR A 1 175 ? -14.560 -5.142 0.547 1.00 96.75 175 TYR A C 1
ATOM 1349 O O . TYR A 1 175 ? -13.809 -5.298 1.511 1.00 96.75 175 TYR A O 1
ATOM 1357 N N . TRP A 1 176 ? -14.472 -5.889 -0.548 1.00 96.56 176 TRP A N 1
ATOM 1358 C CA . TRP A 1 176 ? -13.514 -6.970 -0.726 1.00 96.56 176 TRP A CA 1
ATOM 1359 C C . TRP A 1 176 ? -12.565 -6.655 -1.871 1.00 96.56 176 TRP A C 1
ATOM 1361 O O . TRP A 1 176 ? -12.921 -5.962 -2.826 1.00 96.56 176 TRP A O 1
ATOM 1371 N N . VAL A 1 177 ? -11.360 -7.208 -1.791 1.00 95.31 177 VAL A N 1
ATOM 1372 C CA . VAL A 1 177 ? -10.379 -7.146 -2.866 1.00 95.31 177 VAL A CA 1
ATOM 1373 C C . VAL A 1 177 ? -10.325 -8.510 -3.528 1.00 95.31 177 VAL A C 1
ATOM 1375 O O . VAL A 1 177 ? -10.189 -9.539 -2.874 1.00 95.31 177 VAL A O 1
ATOM 1378 N N . GLU A 1 178 ? -10.408 -8.513 -4.850 1.00 93.94 178 GLU A N 1
ATOM 1379 C CA . GLU A 1 178 ? -10.178 -9.704 -5.656 1.00 93.94 178 GLU A CA 1
ATOM 1380 C C . GLU A 1 178 ? -8.902 -9.525 -6.476 1.00 93.94 178 GLU A C 1
ATOM 1382 O O . GLU A 1 178 ? -8.742 -8.504 -7.151 1.00 93.94 178 GLU A O 1
ATOM 1387 N N . LEU A 1 179 ? -8.001 -10.508 -6.418 1.00 94.94 179 LEU A N 1
ATOM 1388 C CA . LEU A 1 179 ? -6.760 -10.549 -7.198 1.00 94.94 179 LEU A CA 1
ATOM 1389 C C . LEU A 1 179 ? -7.001 -11.281 -8.527 1.00 94.94 179 LEU A C 1
ATOM 1391 O O . LEU A 1 179 ? -6.424 -12.334 -8.784 1.00 94.94 179 LEU A O 1
ATOM 1395 N N . SER A 1 180 ? -7.916 -10.764 -9.348 1.00 93.25 180 SER A N 1
ATOM 1396 C CA . SER A 1 180 ? -8.364 -11.433 -10.575 1.00 93.25 180 SER A CA 1
ATOM 1397 C C . SER A 1 180 ? -7.190 -11.712 -11.519 1.00 93.25 180 SER A C 1
ATOM 1399 O O . SER A 1 180 ? -6.424 -10.800 -11.839 1.00 93.25 180 SER A O 1
ATOM 1401 N N . GLY A 1 181 ? -7.056 -12.971 -11.945 1.00 92.62 181 GLY A N 1
ATOM 1402 C CA . GLY A 1 181 ? -6.000 -13.432 -12.853 1.00 92.62 181 GLY A CA 1
ATOM 1403 C C . GLY A 1 181 ? -4.599 -13.538 -12.234 1.00 92.62 181 GLY A C 1
ATOM 1404 O O . GLY A 1 181 ? -3.656 -13.890 -12.934 1.00 92.62 181 GLY A O 1
ATOM 1405 N N . PHE A 1 182 ? -4.436 -13.268 -10.934 1.00 93.44 182 PHE A N 1
ATOM 1406 C CA . PHE A 1 182 ? -3.160 -13.468 -10.249 1.00 93.44 182 PHE A CA 1
ATOM 1407 C C . PHE A 1 182 ? -2.962 -14.939 -9.869 1.00 93.44 182 PHE A C 1
ATOM 1409 O O . PHE A 1 182 ? -3.822 -15.538 -9.220 1.00 93.44 182 PHE A O 1
ATOM 1416 N N . THR A 1 183 ? -1.798 -15.483 -10.220 1.00 85.88 183 THR A N 1
ATOM 1417 C CA . THR A 1 183 ? -1.325 -16.792 -9.757 1.00 85.88 183 THR A CA 1
ATOM 1418 C C . THR A 1 183 ? 0.014 -16.578 -9.040 1.00 85.88 183 THR A C 1
ATOM 1420 O O . THR A 1 183 ? 0.903 -15.993 -9.662 1.00 85.88 183 THR A O 1
ATOM 1423 N N . PRO A 1 184 ? 0.130 -16.943 -7.748 1.00 77.50 184 PRO A N 1
ATOM 1424 C CA . PRO A 1 184 ? 1.341 -16.739 -6.950 1.00 77.50 184 PRO A CA 1
ATOM 1425 C C . PRO A 1 184 ? 2.511 -17.629 -7.375 1.00 77.50 184 PRO A C 1
ATOM 1427 O O . PRO A 1 184 ? 2.258 -18.736 -7.906 1.00 77.50 184 PRO A O 1
#

Secondary structure (DSSP, 8-state):
-BTTT-HHHHHHHHHHHHTS---BSBTTTSB-EEB--SPPPTTSSS-HHHHHHHHHHSTTPPPPTT----HHHHTS---EEEEEES-TTBTTSTTS-GGGT-SS--SS-GGGSEEEEEEEPTTS-EEEEE-TTSPPP-S--S-EEEEEEHHHHHHHHTHHHHHHHHHT--TT-EE-B--BT---

Solvent-accessible surface area (backbone atoms only — not comparable to full-atom values): 9990 Å² total; per-residue (Å²): 74,54,7,58,86,18,44,63,52,35,49,54,54,48,43,36,45,73,66,37,61,43,51,58,23,36,78,86,86,43,42,61,34,33,28,54,53,82,60,58,39,97,84,66,82,49,41,53,38,58,52,12,38,44,43,37,51,28,91,80,50,74,80,52,87,76,35,28,73,48,33,87,79,64,79,48,91,54,46,80,33,69,41,58,39,48,44,41,59,22,32,45,3,30,40,29,47,60,96,75,65,17,76,24,49,48,93,82,37,35,80,62,22,39,48,32,28,26,31,56,47,97,83,72,48,72,45,81,40,74,39,87,94,46,80,83,72,87,45,74,51,57,26,39,32,31,26,28,20,37,57,39,48,53,62,39,53,53,62,51,62,57,47,37,63,76,71,60,66,49,60,73,37,71,44,68,58,50,56,47,76,52,77,135

pLDDT: mean 93.99, std 6.03, range [64.81, 98.69]

Radius of gyration: 15.6 Å; Cα contacts (8 Å, |Δi|>4): 395; chains: 1; bounding box: 40×37×40 Å

Foldseek 3Di:
DACQVQVQLVVLVVCLCPVLVPQEQAPVRHFFFFFQAQDCPPVNPGGQLVQLCCQAFNPVDDQDPQADEPCVPVVHDKDKGKDKPPHSRTLLRLSHDVVNVRDQHDPGGNLLAQEWEWHQDPVRDIDIGGDPPHDDDPSNRSMHMYTYIPCSRCVVCVCVVVVCVVVVDHGRDTHHDDSPPHDD

Organism: NCBI:txid1535768

Sequence (184 aa):
MNGEKFPGAAAHIWLMWNKANFPYGNKKGGKPLTYLGNKMNLDGTKKPKTENRSKICGSSFTKYAGTGLFSDKWGTTDAISCDEFAFANSYQSAGTPTANGGTNPVTTNGKECIQTYLKRNSDDSMTLLLRPDAPIPTWNEPCGRSSMSNWQNTQSMQPFGTFITNQRLIQDDDYWVELSGFTP